Protein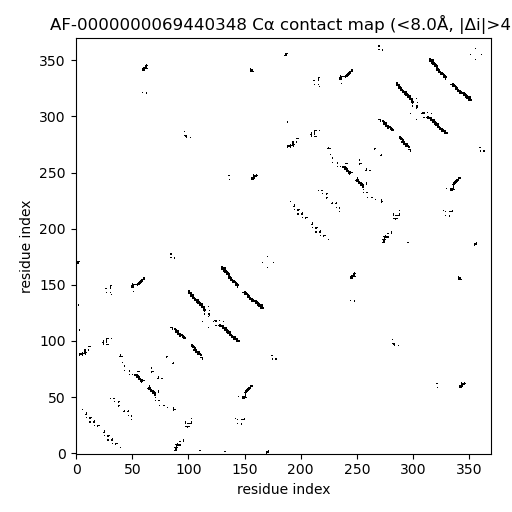 AF-0000000069440348 (afdb_homodimer)

Secondary structure (DSSP, 8-state):
--S--TTHHHHHHHHHHHH---HHHHHHHHHHHHHHHHHHTT-HHHHHHTB-SS-B-EEEETTEE---BHHHHHHHHHHHHHHTTTT-EEEEEEEEEEETTEEEEEEEEEEEEEHHHHHHTT---S-TTSEEEEEEEEEEEEEB-TTS-B---EEEEEEEEEEEEEPGGGS-HHHHHHHHHHHT-/--S--TTHHHHHHHHHHHH---HHHHHHHHHHHHHHHHHHTT-HHHHHHTB-SS-B-EEEETTEE---BHHHHHHHHHHHHHHTTTT-EEEEEEEEEEETTEEEEEEEEEEEEEHHHHHHTT---S-TTSEEEEEEEEEEEEEB-TTS-B---EEEEEEEEEEEEEPGGGS-HHHHHHHHHHHT-

Sequence (370 aa):
MAVIDTERTWEMVEKRLAATINERHRVVLGAVLRHMKLERDADLDGLIDTLSANPNYHFWMDGQDFGPKGRDGVRTYYAGLVRERMSVMEFAMDRLLVDDDCVVTEGFLKQIYPGAVAKSMGFAIEDLSADYLLVFRQLVLWPVDADGFIEGEDSYHSGPVSITKLVPEELPQEYRDLKGASSALMAVIDTERTWEMVEKRLAATINERHRVVLGAVLRHMKLERDADLDGLIDTLSANPNYHFWMDGQDFGPKGRDGVRTYYAGLVRERMSVMEFAMDRLLVDDDCVVTEGFLKQIYPGAVAKSMGFAIEDLSADYLLVFRQLVLWPVDADGFIEGEDSYHSGPVSITKLVPEELPQEYRDLKGASSAL

Foldseek 3Di:
DQPADLVLACVVLVVCLVVDDDPLQVLQSVLVSQLSVCLLVLVLVSNLVLADQWAWAFEDDPNGGPTFTGSVRVSVVSVVCLLQVFSGKHFNWPDWDTDSFKIKTWGKMKTKGQLLVCVVVPDDGDDNRFIKIWIWTKMWMFGADPVSGTRYIYMDIDPTPDIGTDDPVNHDPSSVVSVVVSVVD/DAPADLVLACVVLVVCLVVDDPPLQVLQSVLVSQLSVCLLVLVLVSNLVLADQWAWAFEDDPNGGPTFTGSVRNSVVSVVCLLQVFSGKHFNWPDWDTDSFKIKTWGKMKTKGQLLVCVVVPDDGDDNRFIKIWIWTKMWMFGADPVSGTRYIYMDIDPTPDIGTDDPVNHDPSSVVSVVVSVVD

Radius of gyration: 22.12 Å; Cα contacts (8 Å, |Δi|>4): 752; chains: 2; bounding box: 50×70×54 Å

InterPro domains:
  IPR032710 NTF2-like domain superfamily [SSF54427] (32-111)

Structure (mmCIF, N/CA/C/O backbone):
data_AF-0000000069440348-model_v1
#
loop_
_entity.id
_entity.type
_entity.pdbx_description
1 polymer 'Nuclear transport factor 2 family protein'
#
loop_
_atom_site.group_PDB
_atom_site.id
_atom_site.type_symbol
_atom_site.label_atom_id
_atom_site.label_alt_id
_atom_site.label_comp_id
_atom_site.label_asym_id
_atom_site.label_entity_id
_atom_site.label_seq_id
_atom_site.pdbx_PDB_ins_code
_atom_site.Cartn_x
_atom_site.Cartn_y
_atom_site.Cartn_z
_atom_site.occupancy
_atom_site.B_iso_or_equiv
_atom_site.auth_seq_id
_atom_site.auth_comp_id
_atom_site.auth_asym_id
_atom_site.auth_atom_id
_atom_site.pdbx_PDB_model_num
ATOM 1 N N . MET A 1 1 ? -9.602 -12.539 -26.562 1 46.75 1 MET A N 1
ATOM 2 C CA . MET A 1 1 ? -8.219 -12.43 -26.094 1 46.75 1 MET A CA 1
ATOM 3 C C . MET A 1 1 ? -8.078 -12.953 -24.672 1 46.75 1 MET A C 1
ATOM 5 O O . MET A 1 1 ? -9.031 -12.898 -23.891 1 46.75 1 MET A O 1
ATOM 9 N N . ALA A 1 2 ? -6.988 -13.734 -24.422 1 60 2 ALA A N 1
ATOM 10 C CA . ALA A 1 2 ? -6.863 -14.375 -23.109 1 60 2 ALA A CA 1
ATOM 11 C C . ALA A 1 2 ? -6.879 -13.336 -21.984 1 60 2 ALA A C 1
ATOM 13 O O . ALA A 1 2 ? -6.348 -12.234 -22.141 1 60 2 ALA A O 1
ATOM 14 N N . VAL A 1 3 ? -7.867 -13.43 -21.047 1 78.38 3 VAL A N 1
ATOM 15 C CA . VAL A 1 3 ? -8.195 -12.516 -19.953 1 78.38 3 VAL A CA 1
ATOM 16 C C . VAL A 1 3 ? -7.008 -12.398 -19 1 78.38 3 VAL A C 1
ATOM 18 O O . VAL A 1 3 ? -6.746 -11.328 -18.453 1 78.38 3 VAL A O 1
ATOM 21 N N . ILE A 1 4 ? -5.938 -13.391 -19.078 1 88.5 4 ILE A N 1
ATOM 22 C CA . ILE A 1 4 ? -4.816 -13.422 -18.141 1 88.5 4 ILE A CA 1
ATOM 23 C C . ILE A 1 4 ? -3.541 -13.82 -18.875 1 88.5 4 ILE A C 1
ATOM 25 O O . ILE A 1 4 ? -3.527 -14.812 -19.609 1 88.5 4 ILE A O 1
ATOM 29 N N . ASP A 1 5 ? -2.504 -13.07 -18.891 1 87.44 5 ASP A N 1
ATOM 30 C CA . ASP A 1 5 ? -1.143 -13.367 -19.328 1 87.44 5 ASP A CA 1
ATOM 31 C C . ASP A 1 5 ? -0.199 -13.508 -18.125 1 87.44 5 ASP A C 1
ATOM 33 O O . ASP A 1 5 ? 0.322 -12.508 -17.625 1 87.44 5 ASP A O 1
ATOM 37 N N . THR A 1 6 ? 0.101 -14.734 -17.766 1 83.38 6 THR A N 1
ATOM 38 C CA . THR A 1 6 ? 0.85 -15.008 -16.547 1 83.38 6 THR A CA 1
ATOM 39 C C . THR A 1 6 ? 2.295 -14.539 -16.672 1 83.38 6 THR A C 1
ATOM 41 O O . THR A 1 6 ? 2.947 -14.234 -15.672 1 83.38 6 THR A O 1
ATOM 44 N N . GLU A 1 7 ? 2.869 -14.414 -17.859 1 83.19 7 GLU A N 1
ATOM 45 C CA . GLU A 1 7 ? 4.258 -14.008 -18.062 1 83.19 7 GLU A CA 1
ATOM 46 C C . GLU A 1 7 ? 4.449 -12.523 -17.75 1 83.19 7 GLU A C 1
ATOM 48 O O . GLU A 1 7 ? 5.574 -12.078 -17.5 1 83.19 7 GLU A O 1
ATOM 53 N N . ARG A 1 8 ? 3.424 -11.828 -17.75 1 89.88 8 ARG A N 1
ATOM 54 C CA . ARG A 1 8 ? 3.494 -10.406 -17.438 1 89.88 8 ARG A CA 1
ATOM 55 C C . ARG A 1 8 ? 3.807 -10.18 -15.953 1 89.88 8 ARG A C 1
ATOM 57 O O . ARG A 1 8 ? 4.273 -9.109 -15.57 1 89.88 8 ARG A O 1
ATOM 64 N N . THR A 1 9 ? 3.578 -11.195 -15.188 1 91.81 9 THR A N 1
ATOM 65 C CA . THR A 1 9 ? 3.682 -11.094 -13.734 1 91.81 9 THR A CA 1
ATOM 66 C C . THR A 1 9 ? 5.125 -10.82 -13.312 1 91.81 9 THR A C 1
ATOM 68 O O . THR A 1 9 ? 5.367 -10.109 -12.336 1 91.81 9 THR A O 1
ATOM 71 N N . TRP A 1 10 ? 6.105 -11.281 -14.031 1 94.19 10 TRP A N 1
ATOM 72 C CA . TRP A 1 10 ? 7.469 -11.109 -13.547 1 94.19 10 TRP A CA 1
ATOM 73 C C . TRP A 1 10 ? 8.32 -10.352 -14.562 1 94.19 10 TRP A C 1
ATOM 75 O O . TRP A 1 10 ? 9.516 -10.156 -14.352 1 94.19 10 TRP A O 1
ATOM 85 N N . GLU A 1 11 ? 7.723 -9.969 -15.656 1 95.31 11 GLU A N 1
ATOM 86 C CA . GLU A 1 11 ? 8.469 -9.328 -16.734 1 95.31 11 GLU A CA 1
ATOM 87 C C . GLU A 1 11 ? 9.258 -8.125 -16.219 1 95.31 11 GLU A C 1
ATOM 89 O O . GLU A 1 11 ? 10.445 -7.988 -16.5 1 95.31 11 GLU A O 1
ATOM 94 N N . MET A 1 12 ? 8.617 -7.309 -15.477 1 97.06 12 MET A N 1
ATOM 95 C CA . MET A 1 12 ? 9.273 -6.102 -14.984 1 97.06 12 MET A CA 1
ATOM 96 C C . MET A 1 12 ? 10.406 -6.449 -14.023 1 97.06 12 MET A C 1
ATOM 98 O O . MET A 1 12 ? 11.438 -5.773 -14 1 97.06 12 MET A O 1
ATOM 102 N N . VAL A 1 13 ? 10.203 -7.469 -13.18 1 98.12 13 VAL A N 1
ATOM 103 C CA . VAL A 1 13 ? 11.242 -7.895 -12.242 1 98.12 13 VAL A CA 1
ATOM 104 C C . VAL A 1 13 ? 12.445 -8.438 -13.016 1 98.12 13 VAL A C 1
ATOM 106 O O . VAL A 1 13 ? 13.594 -8.109 -12.703 1 98.12 13 VAL A O 1
ATOM 109 N N . GLU A 1 14 ? 12.172 -9.219 -14 1 97.75 14 GLU A N 1
ATOM 110 C CA . GLU A 1 14 ? 13.234 -9.773 -14.836 1 97.75 14 GLU A CA 1
ATOM 111 C C . GLU A 1 14 ? 14.023 -8.664 -15.539 1 97.75 14 GLU A C 1
ATOM 113 O O . GLU A 1 14 ? 15.258 -8.695 -15.57 1 97.75 14 GLU A O 1
ATOM 118 N N . LYS A 1 15 ? 13.32 -7.777 -16.156 1 97.88 15 LYS A N 1
ATOM 119 C CA . LYS A 1 15 ? 13.961 -6.656 -16.844 1 97.88 15 LYS A CA 1
ATOM 120 C C . LYS A 1 15 ? 14.812 -5.836 -15.875 1 97.88 15 LYS A C 1
ATOM 122 O O . LYS A 1 15 ? 15.953 -5.477 -16.203 1 97.88 15 LYS A O 1
ATOM 127 N N . ARG A 1 16 ? 14.266 -5.531 -14.68 1 97.88 16 ARG A N 1
ATOM 128 C CA . ARG A 1 16 ? 15.016 -4.766 -13.68 1 97.88 16 ARG A CA 1
ATOM 129 C C . ARG A 1 16 ? 16.266 -5.52 -13.234 1 97.88 16 ARG A C 1
ATOM 131 O O . ARG A 1 16 ? 17.344 -4.926 -13.102 1 97.88 16 ARG A O 1
ATOM 138 N N . LEU A 1 17 ? 16.094 -6.781 -13.016 1 98.25 17 LEU A N 1
ATOM 139 C CA . LEU A 1 17 ? 17.234 -7.598 -12.609 1 98.25 17 LEU A CA 1
ATOM 140 C C . LEU A 1 17 ? 18.344 -7.555 -13.656 1 98.25 17 LEU A C 1
ATOM 142 O O . LEU A 1 17 ? 19.516 -7.375 -13.328 1 98.25 17 LEU A O 1
ATOM 146 N N . ALA A 1 18 ? 17.969 -7.656 -14.883 1 98.06 18 ALA A N 1
ATOM 147 C CA . ALA A 1 18 ? 18.938 -7.656 -15.977 1 98.06 18 ALA A CA 1
ATOM 148 C C . ALA A 1 18 ? 19.703 -6.336 -16.047 1 98.06 18 ALA A C 1
ATOM 150 O O . ALA A 1 18 ? 20.875 -6.305 -16.406 1 98.06 18 ALA A O 1
ATOM 151 N N . ALA A 1 19 ? 19.047 -5.25 -15.633 1 96.94 19 ALA A N 1
ATOM 152 C CA . ALA A 1 19 ? 19.625 -3.916 -15.742 1 96.94 19 ALA A CA 1
ATOM 153 C C . ALA A 1 19 ? 20.375 -3.543 -14.469 1 96.94 19 ALA A C 1
ATOM 155 O O . ALA A 1 19 ? 21.094 -2.533 -14.43 1 96.94 19 ALA A O 1
ATOM 156 N N . THR A 1 20 ? 20.219 -4.312 -13.422 1 96.5 20 THR A N 1
ATOM 157 C CA . THR A 1 20 ? 20.766 -3.967 -12.117 1 96.5 20 THR A CA 1
ATOM 158 C C . THR A 1 20 ? 22.203 -4.438 -11.984 1 96.5 20 THR A C 1
ATOM 160 O O . THR A 1 20 ? 22.516 -5.602 -12.258 1 96.5 20 THR A O 1
ATOM 163 N N . ILE A 1 21 ? 23.078 -3.5 -11.539 1 95.44 21 ILE A N 1
ATOM 164 C CA . ILE A 1 21 ? 24.5 -3.803 -11.359 1 95.44 21 ILE A CA 1
ATOM 165 C C . ILE A 1 21 ? 24.781 -4.035 -9.875 1 95.44 21 ILE A C 1
ATOM 167 O O . ILE A 1 21 ? 25.609 -4.883 -9.523 1 95.44 21 ILE A O 1
ATOM 171 N N . ASN A 1 22 ? 24.141 -3.312 -9.008 1 94.62 22 ASN A N 1
ATOM 172 C CA . ASN A 1 22 ? 24.328 -3.467 -7.566 1 94.62 22 ASN A CA 1
ATOM 173 C C . ASN A 1 22 ? 24.109 -4.91 -7.125 1 94.62 22 ASN A C 1
ATOM 175 O O . ASN A 1 22 ? 23.016 -5.449 -7.281 1 94.62 22 ASN A O 1
ATOM 179 N N . GLU A 1 23 ? 25.062 -5.508 -6.516 1 97.25 23 GLU A N 1
ATOM 180 C CA . GLU A 1 23 ? 25.031 -6.934 -6.215 1 97.25 23 GLU A CA 1
ATOM 181 C C . GLU A 1 23 ? 23.953 -7.266 -5.195 1 97.25 23 GLU A C 1
ATOM 183 O O . GLU A 1 23 ? 23.266 -8.289 -5.312 1 97.25 23 GLU A O 1
ATOM 188 N N . ARG A 1 24 ? 23.844 -6.422 -4.238 1 96.94 24 ARG A N 1
ATOM 189 C CA . ARG A 1 24 ? 22.828 -6.664 -3.223 1 96.94 24 ARG A CA 1
ATOM 190 C C . ARG A 1 24 ? 21.438 -6.57 -3.822 1 96.94 24 ARG A C 1
ATOM 192 O O . ARG A 1 24 ? 20.562 -7.402 -3.531 1 96.94 24 ARG A O 1
ATOM 199 N N . HIS A 1 25 ? 21.203 -5.617 -4.66 1 97 25 HIS A N 1
ATOM 200 C CA . HIS A 1 25 ? 19.922 -5.48 -5.336 1 97 25 HIS A CA 1
ATOM 201 C C . HIS A 1 25 ? 19.641 -6.68 -6.234 1 97 25 HIS A C 1
ATOM 203 O O . HIS A 1 25 ? 18.484 -7.113 -6.355 1 97 25 HIS A O 1
ATOM 209 N N . ARG A 1 26 ? 20.672 -7.219 -6.867 1 98.31 26 ARG A N 1
ATOM 210 C CA . ARG A 1 26 ? 20.484 -8.406 -7.699 1 98.31 26 ARG A CA 1
ATOM 211 C C . ARG A 1 26 ? 20.031 -9.594 -6.863 1 98.31 26 ARG A C 1
ATOM 213 O O . ARG A 1 26 ? 19.172 -10.367 -7.301 1 98.31 26 ARG A O 1
ATOM 220 N N . VAL A 1 27 ? 20.578 -9.719 -5.68 1 98.44 27 VAL A N 1
ATOM 221 C CA . VAL A 1 27 ? 20.172 -10.805 -4.785 1 98.44 27 VAL A CA 1
ATOM 222 C C . VAL A 1 27 ? 18.703 -10.664 -4.43 1 98.44 27 VAL A C 1
ATOM 224 O O . VAL A 1 27 ? 17.938 -11.633 -4.52 1 98.44 27 VAL A O 1
ATOM 227 N N . VAL A 1 28 ? 18.297 -9.508 -4.059 1 98.38 28 VAL A N 1
ATOM 228 C CA . VAL A 1 28 ? 16.938 -9.266 -3.607 1 98.38 28 VAL A CA 1
ATOM 229 C C . VAL A 1 28 ? 15.961 -9.461 -4.766 1 98.38 28 VAL A C 1
ATOM 231 O O . VAL A 1 28 ? 14.953 -10.156 -4.629 1 98.38 28 VAL A O 1
ATOM 234 N N . LEU A 1 29 ? 16.281 -8.906 -5.918 1 98.62 29 LEU A N 1
ATOM 235 C CA . LEU A 1 29 ? 15.445 -9.055 -7.105 1 98.62 29 LEU A CA 1
ATOM 236 C C . LEU A 1 29 ? 15.359 -10.516 -7.527 1 98.62 29 LEU A C 1
ATOM 238 O O . LEU A 1 29 ? 14.289 -11.008 -7.883 1 98.62 29 LEU A O 1
ATOM 242 N N . GLY A 1 30 ? 16.469 -11.195 -7.52 1 98.62 30 GLY A N 1
ATOM 243 C CA . GLY A 1 30 ? 16.5 -12.602 -7.883 1 98.62 30 GLY A CA 1
ATOM 244 C C . GLY A 1 30 ? 15.633 -13.469 -6.988 1 98.62 30 GLY A C 1
ATOM 245 O O . GLY A 1 30 ? 14.961 -14.383 -7.469 1 98.62 30 GLY A O 1
ATOM 246 N N . ALA A 1 31 ? 15.695 -13.227 -5.699 1 98.75 31 ALA A N 1
ATOM 247 C CA . ALA A 1 31 ? 14.875 -13.961 -4.75 1 98.75 31 ALA A CA 1
ATOM 248 C C . ALA A 1 31 ? 13.391 -13.82 -5.082 1 98.75 31 ALA A C 1
ATOM 250 O O . ALA A 1 31 ? 12.656 -14.812 -5.109 1 98.75 31 ALA A O 1
ATOM 251 N N . VAL A 1 32 ? 12.961 -12.625 -5.352 1 98.62 32 VAL A N 1
ATOM 252 C CA . VAL A 1 32 ? 11.555 -12.344 -5.637 1 98.62 32 VAL A CA 1
ATOM 253 C C . VAL A 1 32 ? 11.156 -12.984 -6.961 1 98.62 32 VAL A C 1
ATOM 255 O O . VAL A 1 32 ? 10.102 -13.625 -7.055 1 98.62 32 VAL A O 1
ATOM 258 N N . LEU A 1 33 ? 12.039 -12.836 -7.938 1 98.31 33 LEU A N 1
ATOM 259 C CA . LEU A 1 33 ? 11.773 -13.422 -9.25 1 98.31 33 LEU A CA 1
ATOM 260 C C . LEU A 1 33 ? 11.594 -14.93 -9.141 1 98.31 33 LEU A C 1
ATOM 262 O O . LEU A 1 33 ? 10.625 -15.484 -9.68 1 98.31 33 LEU A O 1
ATOM 266 N N . ARG A 1 34 ? 12.516 -15.586 -8.469 1 98.12 34 ARG A N 1
ATOM 267 C CA . ARG A 1 34 ? 12.438 -17.031 -8.273 1 98.12 34 ARG A CA 1
ATOM 268 C C . ARG A 1 34 ? 11.141 -17.422 -7.586 1 98.12 34 ARG A C 1
ATOM 270 O O . ARG A 1 34 ? 10.469 -18.375 -8 1 98.12 34 ARG A O 1
ATOM 277 N N . HIS A 1 35 ? 10.781 -16.734 -6.574 1 97.69 35 HIS A N 1
ATOM 278 C CA . HIS A 1 35 ? 9.555 -17.016 -5.836 1 97.69 35 HIS A CA 1
ATOM 279 C C . HIS A 1 35 ? 8.328 -16.906 -6.738 1 97.69 35 HIS A C 1
ATOM 281 O O . HIS A 1 35 ? 7.469 -17.797 -6.73 1 97.69 35 HIS A O 1
ATOM 287 N N . MET A 1 36 ? 8.234 -15.844 -7.516 1 96 36 MET A N 1
ATOM 288 C CA . MET A 1 36 ? 7.094 -15.609 -8.398 1 96 36 MET A CA 1
ATOM 289 C C . MET A 1 36 ? 6.941 -16.75 -9.398 1 96 36 MET A C 1
ATOM 291 O O . MET A 1 36 ? 5.832 -17.219 -9.656 1 96 36 MET A O 1
ATOM 295 N N . LYS A 1 37 ? 8.016 -17.188 -9.953 1 94.69 37 LYS A N 1
ATOM 296 C CA . LYS A 1 37 ? 7.973 -18.25 -10.953 1 94.69 37 LYS A CA 1
ATOM 297 C C . LYS A 1 37 ? 7.547 -19.562 -10.328 1 94.69 37 LYS A C 1
ATOM 299 O O . LYS A 1 37 ? 6.781 -20.328 -10.93 1 94.69 37 LYS A O 1
ATOM 304 N N . LEU A 1 38 ? 8.023 -19.828 -9.133 1 94.56 38 LEU A N 1
ATOM 305 C CA . LEU A 1 38 ? 7.641 -21.047 -8.438 1 94.56 38 LEU A CA 1
ATOM 306 C C . LEU A 1 38 ? 6.156 -21.031 -8.078 1 94.56 38 LEU A C 1
ATOM 308 O O . LEU A 1 38 ? 5.504 -22.078 -8.078 1 94.56 38 LEU A O 1
ATOM 312 N N . GLU A 1 39 ? 5.641 -19.844 -7.715 1 91.88 39 GLU A N 1
ATOM 313 C CA . GLU A 1 39 ? 4.215 -19.688 -7.445 1 91.88 39 GLU A CA 1
ATOM 314 C C . GLU A 1 39 ? 3.383 -20 -8.688 1 91.88 39 GLU A C 1
ATOM 316 O O . GLU A 1 39 ? 2.41 -20.75 -8.617 1 91.88 39 GLU A O 1
ATOM 321 N N . ARG A 1 40 ? 3.734 -19.406 -9.773 1 87.56 40 ARG A N 1
ATOM 322 C CA . ARG A 1 40 ? 3.061 -19.672 -11.039 1 87.56 40 ARG A CA 1
ATOM 323 C C . ARG A 1 40 ? 3.043 -21.156 -11.359 1 87.56 40 ARG A C 1
ATOM 325 O O . ARG A 1 40 ? 2.037 -21.688 -11.836 1 87.56 40 ARG A O 1
ATOM 332 N N . ASP A 1 41 ? 4.133 -21.844 -11.055 1 87.88 41 ASP A N 1
ATOM 333 C CA . ASP A 1 41 ? 4.285 -23.266 -11.367 1 87.88 41 ASP A CA 1
ATOM 334 C C . ASP A 1 41 ? 3.621 -24.141 -10.305 1 87.88 41 ASP A C 1
ATOM 336 O O . ASP A 1 41 ? 3.656 -25.359 -10.398 1 87.88 41 ASP A O 1
ATOM 340 N N . ALA A 1 42 ? 3.125 -23.547 -9.273 1 87.94 42 ALA A N 1
ATOM 341 C CA . ALA A 1 42 ? 2.488 -24.25 -8.164 1 87.94 42 ALA A CA 1
ATOM 342 C C . ALA A 1 42 ? 3.451 -25.25 -7.523 1 87.94 42 ALA A C 1
ATOM 344 O O . ALA A 1 42 ? 3.051 -26.344 -7.145 1 87.94 42 ALA A O 1
ATOM 345 N N . ASP A 1 43 ? 4.715 -24.906 -7.531 1 92.81 43 ASP A N 1
ATOM 346 C CA . ASP A 1 43 ? 5.738 -25.719 -6.867 1 92.81 43 ASP A CA 1
ATOM 347 C C . ASP A 1 43 ? 5.824 -25.375 -5.379 1 92.81 43 ASP A C 1
ATOM 349 O O . ASP A 1 43 ? 6.645 -24.547 -4.973 1 92.81 43 ASP A O 1
ATOM 353 N N . LEU A 1 44 ? 5.047 -26.078 -4.641 1 93.88 44 LEU A N 1
ATOM 354 C CA . LEU A 1 44 ? 4.895 -25.734 -3.229 1 93.88 44 LEU A CA 1
ATOM 355 C C . LEU A 1 44 ? 6.223 -25.875 -2.492 1 93.88 44 LEU A C 1
ATOM 357 O O . LEU A 1 44 ? 6.625 -24.969 -1.758 1 93.88 44 LEU A O 1
ATOM 361 N N . ASP A 1 45 ? 6.902 -26.953 -2.627 1 96.38 45 ASP A N 1
ATOM 362 C CA . ASP A 1 45 ? 8.172 -27.156 -1.933 1 96.38 45 ASP A CA 1
ATOM 363 C C . ASP A 1 45 ? 9.188 -26.078 -2.33 1 96.38 45 ASP A C 1
ATOM 365 O O . ASP A 1 45 ? 9.875 -25.531 -1.473 1 96.38 45 ASP A O 1
ATOM 369 N N . GLY A 1 46 ? 9.289 -25.859 -3.58 1 97.12 46 GLY A N 1
ATOM 370 C CA . GLY A 1 46 ? 10.18 -24.812 -4.051 1 97.12 46 GLY A CA 1
ATOM 371 C C . GLY A 1 46 ? 9.859 -23.453 -3.461 1 97.12 46 GLY A C 1
ATOM 372 O O . GLY A 1 46 ? 10.758 -22.688 -3.098 1 97.12 46 GLY A O 1
ATOM 373 N N . LEU A 1 47 ? 8.578 -23.094 -3.346 1 96.31 47 LEU A N 1
ATOM 374 C CA . LEU A 1 47 ? 8.125 -21.828 -2.764 1 96.31 47 LEU A CA 1
ATOM 375 C C . LEU A 1 47 ? 8.617 -21.703 -1.325 1 96.31 47 LEU A C 1
ATOM 377 O O . LEU A 1 47 ? 9.203 -20.672 -0.959 1 96.31 47 LEU A O 1
ATOM 381 N N . ILE A 1 48 ? 8.398 -22.75 -0.621 1 97.44 48 ILE A N 1
ATOM 382 C CA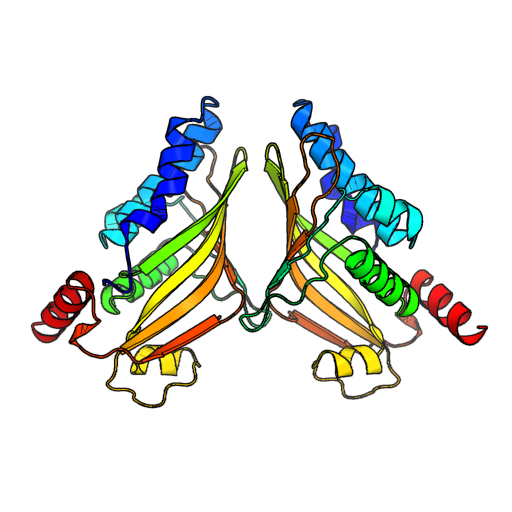 . ILE A 1 48 ? 8.742 -22.703 0.795 1 97.44 48 ILE A CA 1
ATOM 383 C C . ILE A 1 48 ? 10.258 -22.578 0.953 1 97.44 48 ILE A C 1
ATOM 385 O O . ILE A 1 48 ? 10.742 -21.906 1.864 1 97.44 48 ILE A O 1
ATOM 389 N N . ASP A 1 49 ? 10.984 -23.141 0.046 1 97.5 49 ASP A N 1
ATOM 390 C CA . ASP A 1 49 ? 12.438 -23.109 0.104 1 97.5 49 ASP A CA 1
ATOM 391 C C . ASP A 1 49 ? 12.977 -21.703 -0.152 1 97.5 49 ASP A C 1
ATOM 393 O O . ASP A 1 49 ? 14.133 -21.406 0.155 1 97.5 49 ASP A O 1
ATOM 397 N N . THR A 1 50 ? 12.227 -20.828 -0.779 1 98.56 50 THR A N 1
ATOM 398 C CA . THR A 1 50 ? 12.672 -19.453 -1.025 1 98.56 50 THR A CA 1
ATOM 399 C C . THR A 1 50 ? 12.523 -18.609 0.232 1 98.56 50 THR A C 1
ATOM 401 O O . THR A 1 50 ? 13.008 -17.469 0.285 1 98.56 50 THR A O 1
ATOM 404 N N . LEU A 1 51 ? 11.891 -19.141 1.273 1 98.69 51 LEU A N 1
ATOM 405 C CA . LEU A 1 51 ? 11.5 -18.328 2.426 1 98.69 51 LEU A CA 1
ATOM 406 C C . LEU A 1 51 ? 12.539 -18.438 3.537 1 98.69 51 LEU A C 1
ATOM 408 O O . LEU A 1 51 ? 13.25 -19.438 3.635 1 98.69 51 LEU A O 1
ATOM 412 N N . SER A 1 52 ? 12.656 -17.422 4.324 1 98.44 52 SER A N 1
ATOM 413 C CA . SER A 1 52 ? 13.484 -17.422 5.527 1 98.44 52 SER A CA 1
ATOM 414 C C . SER A 1 52 ? 12.938 -18.391 6.566 1 98.44 52 SER A C 1
ATOM 416 O O . SER A 1 52 ? 11.891 -19.016 6.359 1 98.44 52 SER A O 1
ATOM 418 N N . ALA A 1 53 ? 13.609 -18.516 7.676 1 97.19 53 ALA A N 1
ATOM 419 C CA . ALA A 1 53 ? 13.281 -19.5 8.695 1 97.19 53 ALA A CA 1
ATOM 420 C C . ALA A 1 53 ? 11.93 -19.203 9.344 1 97.19 53 ALA A C 1
ATOM 422 O O . ALA A 1 53 ? 11.188 -20.125 9.688 1 97.19 53 ALA A O 1
ATOM 423 N N . ASN A 1 54 ? 11.641 -17.938 9.539 1 97.56 54 ASN A N 1
ATOM 424 C CA . ASN A 1 54 ? 10.383 -17.547 10.164 1 97.56 54 ASN A CA 1
ATOM 425 C C . ASN A 1 54 ? 9.648 -16.5 9.344 1 97.56 54 ASN A C 1
ATOM 427 O O . ASN A 1 54 ? 9.516 -15.344 9.766 1 97.56 54 ASN A O 1
ATOM 431 N N . PRO A 1 55 ? 9.141 -16.906 8.18 1 98.56 55 PRO A N 1
ATOM 432 C CA . PRO A 1 55 ? 8.445 -15.945 7.312 1 98.56 55 PRO A CA 1
ATOM 433 C C . PRO A 1 55 ? 7.129 -15.461 7.906 1 98.56 55 PRO A C 1
ATOM 435 O O . PRO A 1 55 ? 6.395 -16.25 8.516 1 98.56 55 PRO A O 1
ATOM 438 N N . ASN A 1 56 ? 6.883 -14.219 7.82 1 97.88 56 ASN A N 1
ATOM 439 C CA . ASN A 1 56 ? 5.648 -13.594 8.266 1 97.88 56 ASN A CA 1
ATOM 440 C C . ASN A 1 56 ? 5.008 -12.758 7.16 1 97.88 56 ASN A C 1
ATOM 442 O O . ASN A 1 56 ? 5.613 -11.812 6.656 1 97.88 56 ASN A O 1
ATOM 446 N N . TYR A 1 57 ? 3.836 -13.125 6.82 1 98.56 57 TYR A N 1
ATOM 447 C CA . TYR A 1 57 ? 3.053 -12.406 5.82 1 98.56 57 TYR A CA 1
ATOM 448 C C . TYR A 1 57 ? 2.068 -11.445 6.488 1 98.56 57 TYR A C 1
ATOM 450 O O . TYR A 1 57 ? 1.505 -11.766 7.539 1 98.56 57 TYR A O 1
ATOM 458 N N . HIS A 1 58 ? 1.896 -10.273 5.895 1 98.62 58 HIS A N 1
ATOM 459 C CA . HIS A 1 58 ? 0.922 -9.289 6.352 1 98.62 58 HIS A CA 1
ATOM 460 C C . HIS A 1 58 ? 0.017 -8.836 5.207 1 98.62 58 HIS A C 1
ATOM 462 O O . HIS A 1 58 ? 0.469 -8.156 4.285 1 98.62 58 HIS A O 1
ATOM 468 N N . PHE A 1 59 ? -1.204 -9.234 5.301 1 97.62 59 PHE A N 1
ATOM 469 C CA . PHE A 1 59 ? -2.24 -8.789 4.375 1 97.62 59 PHE A CA 1
ATOM 470 C C . PHE A 1 59 ? -3.176 -7.789 5.047 1 97.62 59 PHE A C 1
ATOM 472 O O . PHE A 1 59 ? -4.09 -8.18 5.777 1 97.62 59 PHE A O 1
ATOM 479 N N . TRP A 1 60 ? -2.918 -6.562 4.758 1 97.44 60 TRP A N 1
ATOM 480 C CA . TRP A 1 60 ? -3.609 -5.496 5.477 1 97.44 60 TRP A CA 1
ATOM 481 C C . TRP A 1 60 ? -4.926 -5.141 4.789 1 97.44 60 TRP A C 1
ATOM 483 O O . TRP A 1 60 ? -4.93 -4.672 3.65 1 97.44 60 TRP A O 1
ATOM 493 N N . MET A 1 61 ? -5.977 -5.352 5.48 1 93.94 61 MET A N 1
ATOM 494 C CA . MET A 1 61 ? -7.324 -5.02 5.027 1 93.94 61 MET A CA 1
ATOM 495 C C . MET A 1 61 ? -8.297 -4.969 6.203 1 93.94 61 MET A C 1
ATOM 497 O O . MET A 1 61 ? -8.148 -5.723 7.168 1 93.94 61 MET A O 1
ATOM 501 N N . ASP A 1 62 ? -9.297 -4.105 6.125 1 91.81 62 ASP A N 1
ATOM 502 C CA . ASP A 1 62 ? -10.344 -3.955 7.129 1 91.81 62 ASP A CA 1
ATOM 503 C C . ASP A 1 62 ? -9.742 -3.723 8.516 1 91.81 62 ASP A C 1
ATOM 505 O O . ASP A 1 62 ? -10.211 -4.301 9.5 1 91.81 62 ASP A O 1
ATOM 509 N N . GLY A 1 63 ? -8.672 -3.008 8.531 1 94.75 63 GLY A N 1
ATOM 510 C CA . GLY A 1 63 ? -8.039 -2.625 9.789 1 94.75 63 GLY A CA 1
ATOM 511 C C . GLY A 1 63 ? -7.285 -3.764 10.445 1 94.75 63 GLY A C 1
ATOM 512 O O . GLY A 1 63 ? -6.891 -3.66 11.609 1 94.75 63 GLY A O 1
ATOM 513 N N . GLN A 1 64 ? -7.09 -4.859 9.734 1 96.19 64 GLN A N 1
ATOM 514 C CA . GLN A 1 64 ? -6.465 -6.039 10.32 1 96.19 64 GLN A CA 1
ATOM 515 C C . GLN A 1 64 ? -5.418 -6.633 9.383 1 96.19 64 GLN A C 1
ATOM 517 O O . GLN A 1 64 ? -5.371 -6.289 8.203 1 96.19 64 GLN A O 1
ATOM 522 N N . ASP A 1 65 ? -4.566 -7.402 9.969 1 97.5 65 ASP A N 1
ATOM 523 C CA . ASP A 1 65 ? -3.588 -8.211 9.25 1 97.5 65 ASP A CA 1
ATOM 524 C C . ASP A 1 65 ? -4.039 -9.672 9.172 1 97.5 65 ASP A C 1
ATOM 526 O O . ASP A 1 65 ? -4.035 -10.383 10.18 1 97.5 65 ASP A O 1
ATOM 530 N N . PHE A 1 66 ? -4.297 -10.18 7.992 1 95.75 66 PHE A N 1
ATOM 531 C CA . PHE A 1 66 ? -4.848 -11.516 7.82 1 95.75 66 PHE A CA 1
ATOM 532 C C . PHE A 1 66 ? -3.785 -12.477 7.297 1 95.75 66 PHE A C 1
ATOM 534 O O . PHE A 1 66 ? -4.094 -13.609 6.93 1 95.75 66 PHE A O 1
ATOM 541 N N . GLY A 1 67 ? -2.588 -12.055 7.164 1 97.38 67 GLY A N 1
ATOM 542 C CA . GLY A 1 67 ? -1.551 -12.867 6.547 1 97.38 67 GLY A CA 1
ATOM 543 C C . GLY A 1 67 ? -1.101 -14.023 7.418 1 97.38 67 GLY A C 1
ATOM 544 O O . GLY A 1 67 ? -1.11 -13.922 8.648 1 97.38 67 GLY A O 1
ATOM 545 N N . PRO A 1 68 ? -0.746 -15.141 6.762 1 97.94 68 PRO A N 1
ATOM 546 C CA . PRO A 1 68 ? -0.223 -16.281 7.508 1 97.94 68 PRO A CA 1
ATOM 547 C C . PRO A 1 68 ? 1.122 -15.992 8.172 1 97.94 68 PRO A C 1
ATOM 549 O O . PRO A 1 68 ? 1.86 -15.117 7.719 1 97.94 68 PRO A O 1
ATOM 552 N N . LYS A 1 69 ? 1.357 -16.766 9.305 1 98.31 69 LYS A N 1
ATOM 553 C CA . LYS A 1 69 ? 2.596 -16.594 10.062 1 98.31 69 LYS A CA 1
ATOM 554 C C . LYS A 1 69 ? 3.352 -17.922 10.18 1 98.31 69 LYS A C 1
ATOM 556 O O . LYS A 1 69 ? 2.74 -18.969 10.312 1 98.31 69 LYS A O 1
ATOM 561 N N . GLY A 1 70 ? 4.676 -17.797 10.156 1 97.62 70 GLY A N 1
ATOM 562 C CA . GLY A 1 70 ? 5.523 -18.969 10.312 1 97.62 70 GLY A CA 1
ATOM 563 C C . GLY A 1 70 ? 5.508 -19.875 9.102 1 97.62 70 GLY A C 1
ATOM 564 O O . GLY A 1 70 ? 4.613 -19.781 8.258 1 97.62 70 GLY A O 1
ATOM 565 N N . ARG A 1 71 ? 6.473 -20.75 9 1 96.56 71 ARG A N 1
ATOM 566 C CA . ARG A 1 71 ? 6.633 -21.609 7.84 1 96.56 71 ARG A CA 1
ATOM 567 C C . ARG A 1 71 ? 5.422 -22.516 7.664 1 96.56 71 ARG A C 1
ATOM 569 O O . ARG A 1 71 ? 4.941 -22.719 6.547 1 96.56 71 ARG A O 1
ATOM 576 N N . ASP A 1 72 ? 4.926 -23.078 8.758 1 96.94 72 ASP A N 1
ATOM 577 C CA . ASP A 1 72 ? 3.764 -23.953 8.664 1 96.94 72 ASP A CA 1
ATOM 578 C C . ASP A 1 72 ? 2.533 -23.188 8.18 1 96.94 72 ASP A C 1
ATOM 580 O O . ASP A 1 72 ? 1.795 -23.672 7.32 1 96.94 72 ASP A O 1
ATOM 584 N N . GLY A 1 73 ? 2.314 -22.062 8.773 1 97.88 73 GLY A N 1
ATOM 585 C CA . GLY A 1 73 ? 1.195 -21.234 8.336 1 97.88 73 GLY A CA 1
ATOM 586 C C . GLY A 1 73 ? 1.277 -20.844 6.879 1 97.88 73 GLY A C 1
ATOM 587 O O . GLY A 1 73 ? 0.281 -20.906 6.156 1 97.88 73 GLY A O 1
ATOM 588 N N . VAL A 1 74 ? 2.449 -20.484 6.461 1 97.81 74 VAL A N 1
ATOM 589 C CA . VAL A 1 74 ? 2.656 -20.047 5.086 1 97.81 74 VAL A CA 1
ATOM 590 C C . VAL A 1 74 ? 2.48 -21.219 4.133 1 97.81 74 VAL A C 1
ATOM 592 O O . VAL A 1 74 ? 1.858 -21.078 3.076 1 97.81 74 VAL A O 1
ATOM 595 N N . ARG A 1 75 ? 2.982 -22.375 4.484 1 97.19 75 ARG A N 1
ATOM 596 C CA . ARG A 1 75 ? 2.799 -23.562 3.646 1 97.19 75 ARG A CA 1
ATOM 597 C C . ARG A 1 75 ? 1.318 -23.891 3.49 1 97.19 75 ARG A C 1
ATOM 599 O O . ARG A 1 75 ? 0.862 -24.203 2.389 1 97.19 75 ARG A O 1
ATOM 606 N N . THR A 1 76 ? 0.595 -23.844 4.578 1 97.19 76 THR A N 1
ATOM 607 C CA . THR A 1 76 ? -0.839 -24.109 4.535 1 97.19 76 THR A CA 1
ATOM 608 C C . THR A 1 76 ? -1.543 -23.125 3.607 1 97.19 76 THR A C 1
ATOM 610 O O . THR A 1 76 ? -2.416 -23.516 2.828 1 97.19 76 THR A O 1
ATOM 613 N N . TYR A 1 77 ? -1.183 -21.953 3.719 1 96 77 TYR A N 1
ATOM 614 C CA . TYR A 1 77 ? -1.754 -20.906 2.875 1 96 77 TYR A CA 1
ATOM 615 C C . TYR A 1 77 ? -1.511 -21.203 1.4 1 96 77 TYR A C 1
ATOM 617 O O . TYR A 1 77 ? -2.453 -21.234 0.605 1 96 77 TYR A O 1
ATOM 625 N N . TYR A 1 78 ? -0.266 -21.422 1 1 94.88 78 TYR A N 1
ATOM 626 C CA . TYR A 1 78 ? 0.068 -21.656 -0.399 1 94.88 78 TYR A CA 1
ATOM 627 C C . TYR A 1 78 ? -0.548 -22.969 -0.885 1 94.88 78 TYR A C 1
ATOM 629 O O . TYR A 1 78 ? -0.93 -23.078 -2.051 1 94.88 78 TYR A O 1
ATOM 637 N N . ALA A 1 79 ? -0.609 -23.969 -0.04 1 94.31 79 ALA A N 1
ATOM 638 C CA . ALA A 1 79 ? -1.293 -25.219 -0.4 1 94.31 79 ALA A CA 1
ATOM 639 C C . ALA A 1 79 ? -2.754 -24.953 -0.753 1 94.31 79 ALA A C 1
ATOM 641 O O . ALA A 1 79 ? -3.287 -25.547 -1.698 1 94.31 79 ALA A O 1
ATOM 642 N N . GLY A 1 80 ? -3.395 -24.125 0.033 1 90.44 80 GLY A N 1
ATOM 643 C CA . GLY A 1 80 ? -4.762 -23.719 -0.26 1 90.44 80 GLY A CA 1
ATOM 644 C C . GLY A 1 80 ? -4.91 -23.031 -1.601 1 90.44 80 GLY A C 1
ATOM 645 O O . GLY A 1 80 ? -5.863 -23.281 -2.338 1 90.44 80 GLY A O 1
ATOM 646 N N . LEU A 1 81 ? -4 -22.125 -1.908 1 87.56 81 LEU A N 1
ATOM 647 C CA . LEU A 1 81 ? -4.023 -21.422 -3.184 1 87.56 81 LEU A CA 1
ATOM 648 C C . LEU A 1 81 ? -3.924 -22.406 -4.352 1 87.56 81 LEU A C 1
ATOM 650 O O . LEU A 1 81 ? -4.648 -22.266 -5.34 1 87.56 81 LEU A O 1
ATOM 654 N N . VAL A 1 82 ? -3.014 -23.328 -4.195 1 83.56 82 VAL A N 1
ATOM 655 C CA . VAL A 1 82 ? -2.822 -24.328 -5.238 1 83.56 82 VAL A CA 1
ATOM 656 C C . VAL A 1 82 ? -4.082 -25.172 -5.375 1 83.56 82 VAL A C 1
ATOM 658 O O . VAL A 1 82 ? -4.574 -25.406 -6.484 1 83.56 82 VAL A O 1
ATOM 661 N N . ARG A 1 83 ? -4.613 -25.594 -4.258 1 83.75 83 ARG A N 1
ATOM 662 C CA . ARG A 1 83 ? -5.801 -26.453 -4.254 1 83.75 83 ARG A CA 1
ATOM 663 C C . ARG A 1 83 ? -6.984 -25.734 -4.895 1 83.75 83 ARG A C 1
ATOM 665 O O . ARG A 1 83 ? -7.762 -26.344 -5.629 1 83.75 83 ARG A O 1
ATOM 672 N N . GLU A 1 84 ? -7.031 -24.469 -4.664 1 82.19 84 GLU A N 1
ATOM 673 C CA . GLU A 1 84 ? -8.18 -23.688 -5.137 1 82.19 84 GLU A CA 1
ATOM 674 C C . GLU A 1 84 ? -7.91 -23.094 -6.516 1 82.19 84 GLU A C 1
ATOM 676 O O . GLU A 1 84 ? -8.695 -22.297 -7.016 1 82.19 84 GLU A O 1
ATOM 681 N N . ARG A 1 85 ? -6.77 -23.375 -7.039 1 79.62 85 ARG A N 1
ATOM 682 C CA . ARG A 1 85 ? -6.406 -23.016 -8.406 1 79.62 85 ARG A CA 1
ATOM 683 C C . ARG A 1 85 ? -6.25 -21.516 -8.562 1 79.62 85 ARG A C 1
ATOM 685 O O . ARG A 1 85 ? -6.52 -20.953 -9.633 1 79.62 85 ARG A O 1
ATOM 692 N N . MET A 1 86 ? -5.914 -20.891 -7.52 1 80.38 86 MET A N 1
ATOM 693 C CA . MET A 1 86 ? -5.789 -19.438 -7.516 1 80.38 86 MET A CA 1
ATOM 694 C C . MET A 1 86 ? -4.402 -19 -7.984 1 80.38 86 MET A C 1
ATOM 696 O O . MET A 1 86 ? -4.02 -17.844 -7.82 1 80.38 86 MET A O 1
ATOM 700 N N . SER A 1 87 ? -3.748 -19.953 -8.648 1 80.69 87 SER A N 1
AT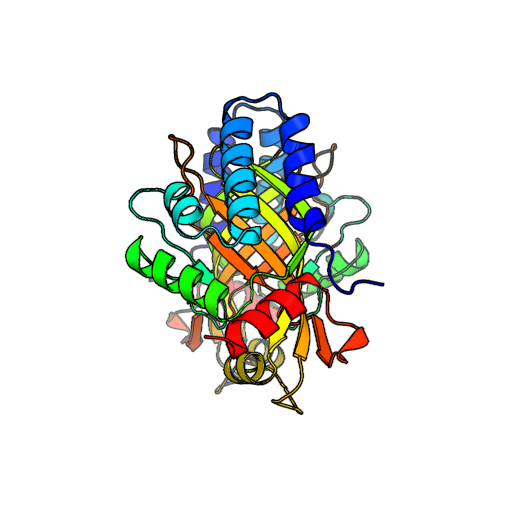OM 701 C CA . SER A 1 87 ? -2.408 -19.641 -9.133 1 80.69 87 SER A CA 1
ATOM 702 C C . SER A 1 87 ? -2.453 -18.984 -10.516 1 80.69 87 SER A C 1
ATOM 704 O O . SER A 1 87 ? -1.442 -18.469 -11 1 80.69 87 SER A O 1
ATOM 706 N N . VAL A 1 88 ? -3.643 -19.031 -11.148 1 86.31 88 VAL A N 1
ATOM 707 C CA . VAL A 1 88 ? -3.76 -18.422 -12.461 1 86.31 88 VAL A CA 1
ATOM 708 C C . VAL A 1 88 ? -4.059 -16.922 -12.305 1 86.31 88 VAL A C 1
ATOM 710 O O . VAL A 1 88 ? -5.207 -16.531 -12.07 1 86.31 88 VAL A O 1
ATOM 713 N N . MET A 1 89 ? -3.014 -16.172 -12.414 1 91.62 89 MET A N 1
ATOM 714 C CA . MET A 1 89 ? -3.109 -14.734 -12.18 1 91.62 89 MET A CA 1
ATOM 715 C C . MET A 1 89 ? -2.131 -13.969 -13.062 1 91.62 89 MET A C 1
ATOM 717 O O . MET A 1 89 ? -1.206 -14.562 -13.625 1 91.62 89 MET A O 1
ATOM 721 N N . GLU A 1 90 ? -2.43 -12.789 -13.25 1 93.88 90 GLU A N 1
ATOM 722 C CA . GLU A 1 90 ? -1.558 -11.812 -13.898 1 93.88 90 GLU A CA 1
ATOM 723 C C . GLU A 1 90 ? -1.39 -10.562 -13.039 1 93.88 90 GLU A C 1
ATOM 725 O O . GLU A 1 90 ? -2.369 -9.891 -12.719 1 93.88 90 GLU A O 1
ATOM 730 N N . PHE A 1 91 ? -0.202 -10.359 -12.633 1 96.38 91 PHE A N 1
ATOM 731 C CA . PHE A 1 91 ? 0.137 -9.094 -11.984 1 96.38 91 PHE A CA 1
ATOM 732 C C . PHE A 1 91 ? 0.763 -8.125 -12.984 1 96.38 91 PHE A C 1
ATOM 734 O O . PHE A 1 91 ? 1.972 -8.172 -13.227 1 96.38 91 PHE A O 1
ATOM 741 N N . ALA A 1 92 ? -0.048 -7.262 -13.594 1 96 92 ALA A N 1
ATOM 742 C CA . ALA A 1 92 ? 0.423 -6.254 -14.539 1 96 92 ALA A CA 1
ATOM 743 C C . ALA A 1 92 ? 1.059 -5.074 -13.805 1 96 92 ALA A C 1
ATOM 745 O O . ALA A 1 92 ? 0.387 -4.082 -13.516 1 96 92 ALA A O 1
ATOM 746 N N . MET A 1 93 ? 2.361 -5.18 -13.594 1 97.5 93 MET A N 1
ATOM 747 C CA . MET A 1 93 ? 3.1 -4.211 -12.789 1 97.5 93 ME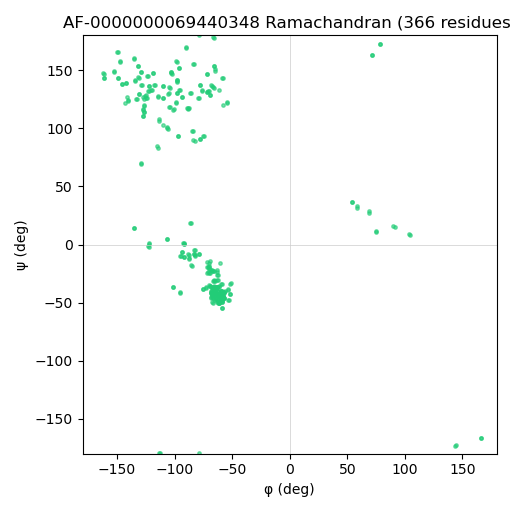T A CA 1
ATOM 748 C C . MET A 1 93 ? 3.367 -2.936 -13.578 1 97.5 93 MET A C 1
ATOM 750 O O . MET A 1 93 ? 3.701 -2.994 -14.766 1 97.5 93 MET A O 1
ATOM 754 N N . ASP A 1 94 ? 3.207 -1.826 -12.969 1 97.44 94 ASP A N 1
ATOM 755 C CA . ASP A 1 94 ? 3.596 -0.564 -13.594 1 97.44 94 ASP A CA 1
ATOM 756 C 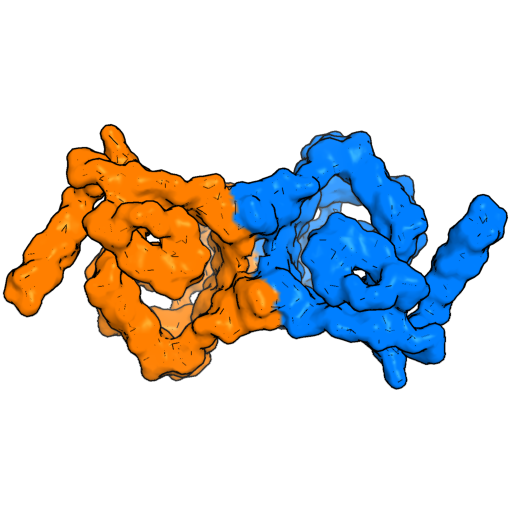C . ASP A 1 94 ? 4.598 0.193 -12.727 1 97.44 94 ASP A C 1
ATOM 758 O O . ASP A 1 94 ? 5.094 1.251 -13.117 1 97.44 94 ASP A O 1
ATOM 762 N N . ARG A 1 95 ? 4.945 -0.358 -11.57 1 97.88 95 ARG A N 1
ATOM 763 C CA . ARG A 1 95 ? 6.004 0.201 -10.734 1 97.88 95 ARG A CA 1
ATOM 764 C C . ARG A 1 95 ? 6.766 -0.901 -10.008 1 97.88 95 ARG A C 1
ATOM 766 O O . ARG A 1 95 ? 6.168 -1.864 -9.523 1 97.88 95 ARG A O 1
ATOM 773 N N . LEU A 1 96 ? 7.984 -0.8 -9.938 1 98.5 96 LEU A N 1
ATOM 774 C CA . LEU A 1 96 ? 8.898 -1.674 -9.211 1 98.5 96 LEU A CA 1
ATOM 775 C C . LEU A 1 96 ? 10.008 -0.865 -8.539 1 98.5 96 LEU A C 1
ATOM 777 O O . LEU A 1 96 ? 10.656 -0.038 -9.188 1 98.5 96 LEU A O 1
ATOM 781 N N . LEU A 1 97 ? 10.133 -1.026 -7.242 1 98.12 97 LEU A N 1
ATOM 782 C CA . LEU A 1 97 ? 11.211 -0.394 -6.488 1 98.12 97 LEU A CA 1
ATOM 783 C C . LEU A 1 97 ? 12.102 -1.441 -5.824 1 98.12 97 LEU A C 1
ATOM 785 O O . LEU A 1 97 ? 11.617 -2.506 -5.426 1 98.12 97 LEU A O 1
ATOM 789 N N . VAL A 1 98 ? 13.336 -1.092 -5.727 1 97.5 98 VAL A N 1
ATOM 790 C CA . VAL A 1 98 ? 14.273 -2.01 -5.086 1 97.5 98 VAL A CA 1
ATOM 791 C C . VAL A 1 98 ? 15.133 -1.25 -4.082 1 97.5 98 VAL A C 1
ATOM 793 O O . VAL A 1 98 ? 15.664 -0.18 -4.391 1 97.5 98 VAL A O 1
ATOM 796 N N . ASP A 1 99 ? 15.133 -1.7 -2.9 1 96.31 99 ASP A N 1
ATOM 797 C CA . ASP A 1 99 ? 16.031 -1.312 -1.817 1 96.31 99 ASP A CA 1
ATOM 798 C C . ASP A 1 99 ? 16.953 -2.463 -1.436 1 96.31 99 ASP A C 1
ATOM 800 O O . ASP A 1 99 ? 16.891 -3.543 -2.029 1 96.31 99 ASP A O 1
ATOM 804 N N . ASP A 1 100 ? 17.812 -2.246 -0.457 1 95.06 100 ASP A N 1
ATOM 805 C CA . ASP A 1 100 ? 18.812 -3.24 -0.075 1 95.06 100 ASP A CA 1
ATOM 806 C C . ASP A 1 100 ? 18.156 -4.477 0.533 1 95.06 100 ASP A C 1
ATOM 808 O O . ASP A 1 100 ? 18.719 -5.57 0.501 1 95.06 100 ASP A O 1
ATOM 812 N N . ASP A 1 101 ? 16.922 -4.281 1.047 1 97.38 101 ASP A N 1
ATOM 813 C CA . ASP A 1 101 ? 16.375 -5.418 1.776 1 97.38 101 ASP A CA 1
ATOM 814 C C . ASP A 1 101 ? 14.914 -5.66 1.397 1 97.38 101 ASP A C 1
ATOM 816 O O . ASP A 1 101 ? 14.188 -6.332 2.123 1 97.38 101 ASP A O 1
ATOM 820 N N . CYS A 1 102 ? 14.578 -5.008 0.304 1 98.62 102 CYS A N 1
ATOM 821 C CA . CYS A 1 102 ? 13.164 -5.141 -0.02 1 98.62 102 CYS A CA 1
ATOM 822 C C . CYS A 1 102 ? 12.906 -4.785 -1.479 1 98.62 102 CYS A C 1
ATOM 824 O O . CYS A 1 102 ? 13.547 -3.887 -2.027 1 98.62 102 CYS A O 1
ATOM 826 N N . VAL A 1 103 ? 12.008 -5.473 -2.125 1 98.69 103 VAL A N 1
ATOM 827 C CA . VAL A 1 103 ? 11.438 -5.105 -3.414 1 98.69 103 VAL A CA 1
ATOM 828 C C . VAL A 1 103 ? 9.977 -4.684 -3.23 1 98.69 103 VAL A C 1
ATOM 830 O O . VAL A 1 103 ? 9.242 -5.293 -2.453 1 98.69 103 VAL A O 1
ATOM 833 N N . VAL A 1 104 ? 9.609 -3.658 -3.857 1 98.88 104 VAL A N 1
ATOM 834 C CA . VAL A 1 104 ? 8.211 -3.242 -3.908 1 98.88 104 VAL A CA 1
ATOM 835 C C . VAL A 1 104 ? 7.66 -3.453 -5.316 1 98.88 104 VAL A C 1
ATOM 837 O O . VAL A 1 104 ? 8.25 -2.988 -6.297 1 98.88 104 VAL A O 1
ATOM 840 N N . THR A 1 105 ? 6.566 -4.168 -5.406 1 98.69 105 THR A N 1
ATOM 841 C CA . THR A 1 105 ? 5.855 -4.336 -6.668 1 98.69 105 THR A CA 1
ATOM 842 C C . THR A 1 105 ? 4.449 -3.746 -6.578 1 98.69 105 THR A C 1
ATOM 844 O O . THR A 1 105 ? 3.783 -3.873 -5.551 1 98.69 105 THR A O 1
ATOM 847 N N . GLU A 1 106 ? 4.086 -3.055 -7.621 1 98.62 106 GLU A N 1
ATOM 848 C CA . GLU A 1 106 ? 2.783 -2.396 -7.668 1 98.62 106 GLU A CA 1
ATOM 849 C C . GLU A 1 106 ? 2.178 -2.471 -9.062 1 98.62 106 GLU A C 1
ATOM 851 O O . GLU A 1 106 ? 2.893 -2.348 -10.062 1 98.62 106 GLU A O 1
ATOM 856 N N . GLY A 1 107 ? 0.879 -2.713 -9.117 1 98.12 107 GLY A N 1
ATOM 857 C CA . GLY A 1 107 ? 0.152 -2.797 -10.367 1 98.12 107 GLY A CA 1
ATOM 858 C C . GLY A 1 107 ? -1.233 -3.396 -10.219 1 98.12 107 GLY A C 1
ATOM 859 O O . GLY A 1 107 ? -1.774 -3.451 -9.109 1 98.12 107 GLY A O 1
ATOM 860 N N . PHE A 1 108 ? -1.777 -3.732 -11.359 1 97.56 108 PHE A N 1
ATOM 861 C CA . PHE A 1 108 ? -3.094 -4.359 -11.344 1 97.56 108 PHE A CA 1
AT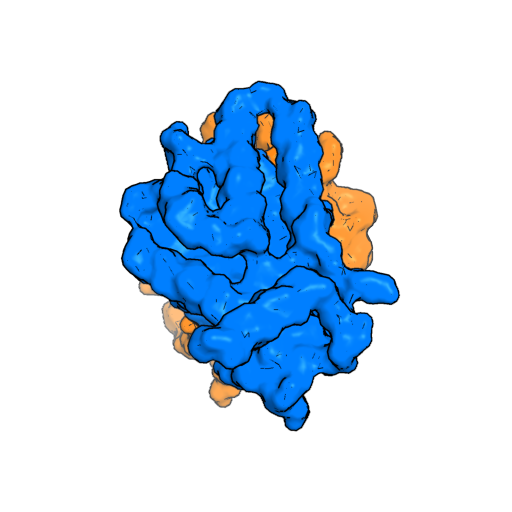OM 862 C C . PHE A 1 108 ? -2.969 -5.879 -11.344 1 97.56 108 PHE A C 1
ATOM 864 O O . PHE A 1 108 ? -2.246 -6.449 -12.164 1 97.56 108 PHE A O 1
ATOM 871 N N . LEU A 1 109 ? -3.6 -6.488 -10.43 1 96.75 109 LEU A N 1
ATOM 872 C CA . LEU A 1 109 ? -3.672 -7.941 -10.32 1 96.75 109 LEU A CA 1
ATOM 873 C C . LEU A 1 109 ? -4.98 -8.461 -10.906 1 96.75 109 LEU A C 1
ATOM 875 O O . LEU A 1 109 ? -6.062 -8.031 -10.492 1 96.75 109 LEU A O 1
ATOM 879 N N . LYS A 1 110 ? -4.883 -9.305 -11.844 1 95.56 110 LYS A N 1
ATOM 880 C CA . LYS A 1 110 ? -5.996 -10.062 -12.406 1 95.56 110 LYS A CA 1
ATOM 881 C C . LYS A 1 110 ? -5.961 -11.516 -11.945 1 95.56 110 LYS A C 1
ATOM 883 O O . LYS A 1 110 ? -4.949 -12.203 -12.109 1 95.56 110 LYS A O 1
ATOM 888 N N . GLN A 1 111 ? -7.055 -11.938 -11.477 1 93.88 111 GLN A N 1
ATOM 889 C CA . GLN A 1 111 ? -7.078 -13.312 -10.992 1 93.88 111 GLN A CA 1
ATOM 890 C C . GLN A 1 111 ? -8.461 -13.938 -11.172 1 93.88 111 GLN A C 1
ATOM 892 O O . GLN A 1 111 ? -9.477 -13.258 -11.016 1 93.88 111 GLN A O 1
ATOM 897 N N . ILE A 1 112 ? -8.508 -15.172 -11.492 1 92.62 112 ILE A N 1
ATOM 898 C CA . ILE A 1 112 ? -9.766 -15.891 -11.68 1 92.62 112 ILE A CA 1
ATOM 899 C C . ILE A 1 112 ? -10.102 -16.656 -10.406 1 92.62 112 ILE A C 1
ATOM 901 O O . ILE A 1 112 ? -9.25 -17.359 -9.852 1 92.62 112 ILE A O 1
ATOM 905 N N . TYR A 1 113 ? -11.297 -16.516 -9.945 1 92.44 113 TYR A N 1
ATOM 906 C CA . TYR A 1 113 ? -11.828 -17.219 -8.789 1 92.44 113 TYR A CA 1
ATOM 907 C C . TYR A 1 113 ? -13.078 -18.016 -9.156 1 92.44 113 TYR A C 1
ATOM 909 O O . TYR A 1 113 ? -13.945 -17.516 -9.883 1 92.44 113 TYR A O 1
ATOM 917 N N . PRO A 1 114 ? -13.102 -19.219 -8.633 1 93.19 114 PRO A N 1
ATOM 918 C CA . PRO A 1 114 ? -14.438 -19.812 -8.641 1 93.19 114 PRO A CA 1
ATOM 919 C C . PRO A 1 114 ? -15.469 -18.984 -7.887 1 93.19 114 PRO A C 1
ATOM 921 O O . PRO A 1 114 ? -15.148 -18.375 -6.859 1 93.19 114 PRO A O 1
ATOM 924 N N . GLY A 1 115 ? -16.703 -18.969 -8.445 1 94.62 115 GLY A N 1
ATOM 925 C CA . GLY A 1 115 ? -17.75 -18.156 -7.855 1 94.62 115 GLY A CA 1
ATOM 926 C C . GLY A 1 115 ? -17.938 -18.406 -6.371 1 94.62 115 GLY A C 1
ATOM 927 O O . GLY A 1 115 ? -18.031 -17.469 -5.586 1 94.62 115 GLY A O 1
ATOM 928 N N . ALA A 1 116 ? -17.906 -19.641 -5.977 1 94 116 ALA A N 1
ATOM 929 C CA . ALA A 1 116 ? -18.109 -20 -4.578 1 94 116 ALA A CA 1
ATOM 930 C C . ALA A 1 116 ? -16.984 -19.453 -3.697 1 94 116 ALA A C 1
ATOM 932 O O . ALA A 1 116 ? -17.234 -18.969 -2.588 1 94 116 ALA A O 1
ATOM 933 N N . VAL A 1 117 ? -15.836 -19.516 -4.195 1 92.75 117 VAL A N 1
ATOM 934 C CA . VAL A 1 117 ? -14.688 -19 -3.459 1 92.75 117 VAL A CA 1
ATOM 935 C C . VAL A 1 117 ? -14.773 -17.484 -3.359 1 92.75 117 VAL A C 1
ATOM 937 O O . VAL A 1 117 ? -14.625 -16.922 -2.273 1 92.75 117 VAL A O 1
ATOM 940 N N . ALA A 1 118 ? -15.078 -16.812 -4.438 1 93.94 118 ALA A N 1
ATOM 941 C CA . ALA A 1 118 ? -15.211 -15.367 -4.449 1 93.94 118 ALA A CA 1
ATOM 942 C C . ALA A 1 118 ? -16.297 -14.906 -3.475 1 93.94 118 ALA A C 1
ATOM 944 O O . ALA A 1 118 ? -16.109 -13.922 -2.754 1 93.94 118 ALA A O 1
ATOM 945 N N . LYS A 1 119 ? -17.375 -15.672 -3.445 1 95.25 119 LYS A N 1
ATOM 946 C CA . LYS A 1 119 ? -18.453 -15.344 -2.518 1 95.25 119 LYS A CA 1
ATOM 947 C C . LYS A 1 119 ? -17.984 -15.469 -1.068 1 95.25 119 LYS A C 1
ATOM 949 O O . LYS A 1 119 ? -18.297 -14.609 -0.24 1 95.25 119 LYS A O 1
ATOM 954 N N . SER A 1 120 ? -17.234 -16.5 -0.832 1 92.06 120 SER A N 1
ATOM 955 C CA . SER A 1 120 ? -16.766 -16.734 0.528 1 92.06 120 SER A CA 1
ATOM 956 C C . SER A 1 120 ? -15.797 -15.641 0.972 1 92.06 120 SER A C 1
ATOM 958 O O . SER A 1 120 ? -15.633 -15.398 2.17 1 92.06 120 SER A O 1
ATOM 960 N N . MET A 1 121 ? -15.188 -14.977 0.038 1 88.38 121 MET A N 1
ATOM 961 C CA . MET A 1 121 ? -14.273 -13.867 0.319 1 88.38 121 MET A CA 1
ATOM 962 C C . MET A 1 121 ? -15.039 -12.57 0.542 1 88.38 121 MET A C 1
ATOM 964 O O . MET A 1 121 ? -14.445 -11.547 0.888 1 88.38 121 MET A O 1
ATOM 968 N N . GLY A 1 122 ? -16.312 -12.617 0.262 1 89.69 122 GLY A N 1
ATOM 969 C CA . GLY A 1 122 ? -17.156 -11.469 0.565 1 89.69 122 GLY A CA 1
ATOM 970 C C . GLY A 1 122 ? -17.5 -10.648 -0.661 1 89.69 122 GLY A C 1
ATOM 971 O O . GLY A 1 122 ? -18.078 -9.562 -0.544 1 89.69 122 GLY A O 1
ATOM 972 N N . PHE A 1 123 ? -17.203 -11.094 -1.805 1 92.69 123 PHE A N 1
ATOM 973 C CA . PHE A 1 123 ? -17.484 -10.344 -3.02 1 92.69 123 PHE A CA 1
ATOM 974 C C . PHE A 1 123 ? -18.938 -10.57 -3.467 1 92.69 123 PHE A C 1
ATOM 976 O O . PHE A 1 123 ? -19.562 -11.555 -3.078 1 92.69 123 PHE A O 1
ATOM 983 N N . ALA A 1 124 ? -19.469 -9.594 -4.207 1 92 124 ALA A N 1
ATOM 984 C CA . ALA A 1 124 ? -20.828 -9.672 -4.734 1 92 124 ALA A CA 1
ATOM 985 C C . ALA A 1 124 ? -20.906 -10.641 -5.91 1 92 124 ALA A C 1
ATOM 987 O O . ALA A 1 124 ? -20.641 -10.258 -7.055 1 92 124 ALA A O 1
ATOM 988 N N . ILE A 1 125 ? -21.219 -11.82 -5.629 1 96.31 125 ILE A N 1
ATOM 989 C CA . ILE A 1 125 ? -21.25 -12.891 -6.625 1 96.31 125 ILE A CA 1
ATOM 990 C C . ILE A 1 125 ? -22.688 -13.375 -6.801 1 96.31 125 ILE A C 1
ATOM 992 O O . ILE A 1 125 ? -23.359 -13.727 -5.828 1 96.31 125 ILE A O 1
ATOM 996 N N . GLU A 1 126 ? -23.172 -13.422 -8.016 1 95 126 GLU A N 1
ATOM 997 C CA . GLU A 1 126 ? -24.562 -13.789 -8.305 1 95 126 GLU A CA 1
ATOM 998 C C . GLU A 1 126 ? -24.672 -15.273 -8.648 1 95 126 GLU A C 1
ATOM 1000 O O . GLU A 1 126 ? -25.641 -15.938 -8.258 1 95 126 GLU A O 1
ATOM 1005 N N . ASP A 1 127 ? -23.781 -15.789 -9.391 1 97 127 ASP A N 1
ATOM 1006 C CA . ASP A 1 127 ? -23.766 -17.172 -9.852 1 97 127 ASP A CA 1
ATOM 1007 C C . ASP A 1 127 ? -22.594 -17.938 -9.258 1 97 127 ASP A C 1
ATOM 1009 O O . ASP A 1 127 ? -21.469 -17.844 -9.742 1 97 127 ASP A O 1
ATOM 1013 N N . LEU A 1 128 ? -22.828 -18.828 -8.344 1 95.88 128 LEU A N 1
ATOM 1014 C CA . LEU A 1 128 ? -21.797 -19.547 -7.594 1 95.88 128 LEU A CA 1
ATOM 1015 C C . LEU A 1 128 ? -21.094 -20.562 -8.477 1 95.88 128 LEU A C 1
ATOM 1017 O O . LEU A 1 128 ? -19.984 -21.016 -8.156 1 95.88 128 LEU A O 1
ATOM 1021 N N . SER A 1 129 ? -21.781 -20.969 -9.492 1 94.62 129 SER A N 1
ATOM 1022 C CA . SER A 1 129 ? -21.25 -22.047 -10.32 1 94.62 129 SER A CA 1
ATOM 1023 C C . SER A 1 129 ? -20.344 -21.5 -11.422 1 94.62 129 SER A C 1
ATOM 1025 O O . SER A 1 129 ? -19.625 -22.266 -12.086 1 94.62 129 SER A O 1
ATOM 1027 N N . ALA A 1 130 ? -20.328 -20.203 -11.562 1 95.19 130 ALA A N 1
ATOM 1028 C CA . ALA A 1 130 ? -19.516 -19.578 -12.602 1 95.19 130 ALA A CA 1
ATOM 1029 C C . ALA A 1 130 ? -18.109 -19.25 -12.086 1 95.19 130 ALA A C 1
ATOM 1031 O O . ALA A 1 130 ? -17.844 -19.391 -10.891 1 95.19 130 ALA A O 1
ATOM 1032 N N . ASP A 1 131 ? -17.25 -18.891 -13 1 94.25 131 ASP A N 1
ATOM 1033 C CA . ASP A 1 131 ? -15.938 -18.328 -12.688 1 94.25 131 ASP A CA 1
ATOM 1034 C C . ASP A 1 131 ? -15.922 -16.812 -12.883 1 94.25 131 ASP A C 1
ATOM 1036 O O . ASP A 1 131 ? -16.625 -16.297 -13.75 1 94.25 131 ASP A O 1
ATOM 1040 N N . TYR A 1 132 ? -15.164 -16.188 -12.086 1 95.06 132 TYR A N 1
ATOM 1041 C CA . TYR A 1 132 ? -15.125 -14.719 -12.125 1 95.06 132 TYR A CA 1
ATOM 1042 C C . TYR A 1 132 ? -13.688 -14.219 -12.234 1 95.06 132 TYR A C 1
ATOM 1044 O O . TYR A 1 132 ? -12.789 -14.742 -11.578 1 95.06 132 TYR A O 1
ATOM 1052 N N . LEU A 1 133 ? -13.508 -13.211 -13.102 1 95.31 133 LEU A N 1
ATOM 1053 C CA . LEU A 1 133 ? -12.266 -12.445 -13.133 1 95.31 133 LEU A CA 1
ATOM 1054 C C . LEU A 1 133 ? -12.344 -11.258 -12.188 1 95.31 133 LEU A C 1
ATOM 1056 O O . LEU A 1 133 ? -13.188 -10.375 -12.352 1 95.31 133 LEU A O 1
ATOM 1060 N N . LEU A 1 134 ? -11.477 -11.297 -11.219 1 95.5 134 LEU A N 1
ATOM 1061 C CA . LEU A 1 134 ? -11.344 -10.148 -10.328 1 95.5 134 LEU A CA 1
ATOM 1062 C C . LEU A 1 134 ? -10.086 -9.344 -10.656 1 95.5 134 LEU A C 1
ATOM 1064 O O . LEU A 1 134 ? -9.023 -9.922 -10.906 1 95.5 134 LEU A O 1
ATOM 1068 N N . VAL A 1 135 ? -10.219 -8.031 -10.703 1 96.38 135 VAL A N 1
ATOM 1069 C CA . VAL A 1 135 ? -9.094 -7.133 -10.914 1 96.38 135 VAL A CA 1
ATOM 1070 C C . VAL A 1 135 ? -8.953 -6.188 -9.727 1 96.38 135 VAL A C 1
ATOM 1072 O O . VAL A 1 135 ? -9.938 -5.609 -9.266 1 96.38 135 VAL A O 1
ATOM 1075 N N . PHE A 1 136 ? -7.684 -6.055 -9.227 1 96.38 136 PHE A N 1
ATOM 1076 C CA . PHE A 1 136 ? -7.32 -5.199 -8.109 1 96.38 136 PHE A CA 1
ATOM 1077 C C . PHE A 1 136 ? -6.105 -4.348 -8.445 1 96.38 136 PHE A C 1
ATOM 1079 O O . PHE A 1 136 ? -5.219 -4.785 -9.18 1 96.38 136 PHE A O 1
ATOM 1086 N N . ARG A 1 137 ? -6.121 -3.113 -7.93 1 98 137 ARG A N 1
ATOM 1087 C CA . ARG A 1 137 ? -4.816 -2.479 -7.77 1 98 137 ARG A CA 1
ATOM 1088 C C . ARG A 1 137 ? -4.109 -2.986 -6.52 1 98 137 ARG A C 1
ATOM 1090 O O . ARG A 1 137 ? -4.691 -2.99 -5.43 1 98 137 ARG A O 1
ATOM 1097 N N . GLN A 1 138 ? -2.92 -3.463 -6.625 1 97.75 138 GLN A N 1
ATOM 1098 C CA . GLN A 1 138 ? -2.234 -4.121 -5.516 1 97.75 138 GLN A CA 1
ATOM 1099 C C . GLN A 1 138 ? -0.798 -3.621 -5.383 1 97.75 138 GLN A C 1
ATOM 1101 O O . GLN A 1 138 ? -0.15 -3.307 -6.383 1 97.75 138 GLN A O 1
ATOM 1106 N N . LEU A 1 139 ? -0.367 -3.459 -4.176 1 98.75 139 LEU A N 1
ATOM 1107 C CA . LEU A 1 139 ? 1.02 -3.184 -3.814 1 98.75 139 LEU A CA 1
ATOM 1108 C C . LEU A 1 139 ? 1.55 -4.242 -2.854 1 98.75 139 LEU A C 1
ATOM 1110 O O . LEU A 1 139 ? 0.881 -4.594 -1.879 1 98.75 139 LEU A O 1
ATOM 1114 N N . VAL A 1 140 ? 2.74 -4.781 -3.131 1 98.69 140 VAL A N 1
ATOM 1115 C CA . VAL A 1 140 ? 3.344 -5.809 -2.291 1 98.69 140 VAL A CA 1
ATOM 1116 C C . VAL A 1 140 ? 4.789 -5.434 -1.972 1 98.69 140 VAL A C 1
ATOM 1118 O O . VAL A 1 140 ? 5.551 -5.059 -2.865 1 98.69 140 VAL A O 1
ATOM 1121 N N . LEU A 1 141 ? 5.129 -5.477 -0.724 1 98.88 141 LEU A N 1
ATOM 1122 C CA . LEU A 1 141 ? 6.516 -5.414 -0.278 1 98.88 141 LEU A CA 1
ATOM 1123 C C . LEU A 1 141 ? 7.078 -6.812 -0.055 1 98.88 141 LEU A C 1
ATOM 1125 O O . LEU A 1 141 ? 6.422 -7.66 0.555 1 98.88 141 LEU A O 1
ATOM 1129 N N . TRP A 1 142 ? 8.242 -7.035 -0.578 1 98.81 142 TRP A N 1
ATOM 1130 C CA . TRP A 1 142 ? 8.961 -8.297 -0.457 1 98.81 142 TRP A CA 1
ATOM 1131 C C . TRP A 1 142 ? 10.242 -8.125 0.344 1 98.81 142 TRP A C 1
ATOM 1133 O O . TRP A 1 142 ? 11.32 -7.926 -0.231 1 98.81 142 TRP A O 1
ATOM 1143 N N . PRO A 1 143 ? 10.148 -8.164 1.679 1 98.81 143 PRO A N 1
ATOM 1144 C CA . PRO A 1 143 ? 11.406 -8.125 2.428 1 98.81 143 PRO A CA 1
ATOM 1145 C C . PRO A 1 143 ? 12.266 -9.367 2.207 1 98.81 143 PRO A C 1
ATOM 1147 O O . PRO A 1 143 ? 11.742 -10.484 2.189 1 98.81 143 PRO A O 1
ATOM 1150 N N . VAL A 1 144 ? 13.5 -9.156 1.999 1 98.75 144 VAL A N 1
ATOM 1151 C CA . VAL A 1 144 ? 14.477 -10.211 1.763 1 98.75 144 VAL A CA 1
ATOM 1152 C C . VAL A 1 144 ? 15.625 -10.086 2.762 1 98.75 144 VAL A C 1
ATOM 1154 O O . VAL A 1 144 ? 16.219 -9.008 2.908 1 98.75 144 VAL A O 1
ATOM 1157 N N . ASP A 1 145 ? 15.953 -11.141 3.441 1 98.38 145 ASP A N 1
ATOM 1158 C CA . ASP A 1 145 ? 16.969 -11.062 4.484 1 98.38 145 ASP A CA 1
ATOM 1159 C C . ASP A 1 145 ? 18.375 -11.07 3.883 1 98.38 145 ASP A C 1
ATOM 1161 O O . ASP A 1 145 ? 18.531 -11.078 2.66 1 98.38 145 ASP A O 1
ATOM 1165 N N . ALA A 1 146 ? 19.375 -11.016 4.699 1 97.19 146 ALA A N 1
ATOM 1166 C CA . ALA A 1 146 ? 20.766 -10.859 4.281 1 97.19 146 ALA A CA 1
ATOM 1167 C C . ALA A 1 146 ? 21.219 -12.047 3.439 1 97.19 146 ALA A C 1
ATOM 1169 O O . ALA A 1 146 ? 22.094 -11.914 2.586 1 97.19 146 ALA A O 1
ATOM 1170 N N . ASP A 1 147 ? 20.609 -13.25 3.613 1 97.38 147 ASP A N 1
ATOM 1171 C CA . ASP A 1 147 ? 21 -14.461 2.906 1 97.38 147 ASP A CA 1
ATOM 1172 C C . ASP A 1 147 ? 20.188 -14.633 1.619 1 97.38 147 ASP A C 1
ATOM 1174 O O . ASP A 1 147 ? 20.375 -15.617 0.897 1 97.38 147 ASP A O 1
ATOM 1178 N N . GLY A 1 148 ? 19.312 -13.695 1.354 1 98.19 148 GLY A N 1
ATOM 1179 C CA . GLY A 1 148 ? 18.562 -13.727 0.103 1 98.19 148 GLY A CA 1
ATOM 1180 C C . GLY A 1 148 ? 17.266 -14.5 0.198 1 98.19 148 GLY A C 1
ATOM 1181 O O . GLY A 1 148 ? 16.719 -14.938 -0.819 1 98.19 148 GLY A O 1
ATOM 1182 N N . PHE A 1 149 ? 16.812 -14.75 1.405 1 98.81 149 PHE A N 1
ATOM 1183 C CA . PHE A 1 149 ? 15.547 -15.43 1.595 1 98.81 149 PHE A CA 1
ATOM 1184 C C . PHE A 1 149 ? 14.43 -14.438 1.874 1 98.81 149 PHE A C 1
ATOM 1186 O O . PHE A 1 149 ? 14.633 -13.445 2.584 1 98.81 149 PHE A O 1
ATOM 1193 N N . ILE A 1 150 ? 13.297 -14.711 1.3 1 98.81 150 ILE A N 1
ATOM 1194 C CA . ILE A 1 150 ? 12.133 -13.852 1.468 1 98.81 150 ILE A CA 1
ATOM 1195 C C . ILE A 1 150 ? 11.57 -14.008 2.881 1 98.81 150 ILE A C 1
ATOM 1197 O O . ILE A 1 150 ? 11.359 -15.133 3.348 1 98.81 150 ILE A O 1
ATOM 1201 N N . GLU A 1 151 ? 11.32 -12.922 3.562 1 98.81 151 GLU A N 1
ATOM 1202 C CA . GLU A 1 151 ? 10.859 -12.938 4.949 1 98.81 151 GLU A CA 1
ATOM 1203 C C . GLU A 1 151 ? 9.336 -12.891 5.031 1 98.81 151 GLU A C 1
ATOM 1205 O O . GLU A 1 151 ? 8.766 -13.031 6.113 1 98.81 151 GLU A O 1
ATOM 1210 N N . GLY A 1 152 ? 8.703 -12.727 3.938 1 98.44 152 GLY A N 1
ATOM 1211 C CA . GLY A 1 152 ? 7.258 -12.609 3.82 1 98.44 152 GLY A CA 1
ATOM 1212 C C . GLY A 1 152 ? 6.824 -11.633 2.742 1 98.44 152 GLY A C 1
ATOM 1213 O O . GLY A 1 152 ? 7.645 -11.172 1.95 1 98.44 152 GLY A O 1
ATOM 1214 N N . GLU A 1 153 ? 5.574 -11.367 2.643 1 98.56 153 GLU A N 1
ATOM 1215 C CA . GLU A 1 153 ? 4.934 -10.352 1.809 1 98.56 153 GLU A CA 1
ATOM 1216 C C . GLU A 1 153 ? 4.02 -9.453 2.637 1 98.56 153 GLU A C 1
ATOM 1218 O O . GLU A 1 153 ? 3.199 -9.938 3.416 1 98.56 153 GLU A O 1
ATOM 1223 N N . ASP A 1 154 ? 4.242 -8.219 2.549 1 98.62 154 ASP A N 1
ATOM 1224 C CA . ASP A 1 154 ? 3.312 -7.234 3.102 1 98.62 154 ASP A CA 1
ATOM 1225 C C . ASP A 1 154 ? 2.492 -6.57 1.996 1 98.62 154 ASP A C 1
ATOM 1227 O O . ASP A 1 154 ? 3.049 -5.922 1.107 1 98.62 154 ASP A O 1
ATOM 1231 N N . SER A 1 155 ? 1.22 -6.738 2.043 1 98.25 155 SER A N 1
ATOM 1232 C CA . SER A 1 155 ? 0.446 -6.355 0.866 1 98.25 155 SER A CA 1
ATOM 1233 C C . SER A 1 155 ? -0.721 -5.449 1.242 1 98.25 155 SER A C 1
ATOM 1235 O O . SER A 1 155 ? -1.224 -5.508 2.365 1 98.25 155 SER A O 1
ATOM 1237 N N . TYR A 1 156 ? -1.065 -4.594 0.367 1 98.44 156 TYR A N 1
ATOM 1238 C CA . TYR A 1 156 ? -2.215 -3.695 0.348 1 98.44 156 TYR A CA 1
ATOM 1239 C C . TYR A 1 156 ? -2.934 -3.76 -0.993 1 98.44 156 TYR A C 1
ATOM 1241 O O . TYR A 1 156 ? -2.326 -4.082 -2.018 1 98.44 156 TYR A O 1
ATOM 1249 N N . HIS A 1 157 ? -4.191 -3.461 -1 1 97.25 157 HIS A N 1
ATOM 1250 C CA . HIS A 1 157 ? -4.898 -3.396 -2.273 1 97.25 157 HIS A CA 1
ATOM 1251 C C . HIS A 1 157 ? -6.039 -2.385 -2.221 1 97.25 157 HIS A C 1
ATOM 1253 O O . HIS A 1 157 ? -6.488 -2.008 -1.138 1 97.25 157 HIS A O 1
ATOM 1259 N N . SER A 1 158 ? -6.574 -2.006 -3.332 1 96.12 158 SER A N 1
ATOM 1260 C CA . SER A 1 158 ? -7.609 -0.987 -3.48 1 96.12 158 SER A CA 1
ATOM 1261 C C . SER A 1 158 ? -8.992 -1.566 -3.221 1 96.12 158 SER A C 1
ATOM 1263 O O . SER A 1 158 ? -9.969 -0.822 -3.062 1 96.12 158 SER A O 1
ATOM 1265 N N . GLY A 1 159 ? -9.164 -2.828 -3.07 1 94.19 159 GLY A N 1
ATOM 1266 C CA . GLY A 1 159 ? -10.43 -3.473 -3.391 1 94.19 159 GLY A CA 1
ATOM 1267 C C . GLY A 1 159 ? -10.617 -3.701 -4.879 1 94.19 159 GLY A C 1
ATOM 1268 O O . GLY A 1 159 ? -9.797 -3.271 -5.688 1 94.19 159 GLY A O 1
ATOM 1269 N N . PRO A 1 160 ? -11.68 -4.43 -5.172 1 95.56 160 PRO A N 1
ATOM 1270 C CA . PRO A 1 160 ? -11.836 -4.797 -6.582 1 95.56 160 PRO A CA 1
ATOM 1271 C C . PRO A 1 160 ? -12.172 -3.6 -7.469 1 95.56 160 PRO A C 1
ATOM 1273 O O . PRO A 1 160 ? -13.086 -2.836 -7.16 1 95.56 160 PRO A O 1
ATOM 1276 N N . VAL A 1 161 ? -11.422 -3.479 -8.469 1 97.19 161 VAL A N 1
ATOM 1277 C CA . VAL A 1 161 ? -11.711 -2.52 -9.523 1 97.19 161 VAL A CA 1
ATOM 1278 C C . VAL A 1 161 ? -12.859 -3.035 -10.391 1 97.19 161 VAL A C 1
ATOM 1280 O O . VAL A 1 161 ? -13.727 -2.264 -10.812 1 97.19 161 VAL A O 1
ATOM 1283 N N . SER A 1 162 ? -12.844 -4.348 -10.617 1 96.62 162 SER A N 1
ATOM 1284 C CA . SER A 1 162 ? -13.914 -4.977 -11.383 1 96.62 162 SER A CA 1
ATOM 1285 C C . SER A 1 162 ? -14.094 -6.438 -10.984 1 96.62 162 SER A C 1
ATOM 1287 O O . SER A 1 162 ? -13.141 -7.086 -10.547 1 96.62 162 SER A O 1
ATOM 1289 N N . ILE A 1 163 ? -15.266 -6.918 -11.078 1 96.44 163 ILE A N 1
ATOM 1290 C CA . ILE A 1 163 ? -15.672 -8.312 -10.953 1 96.44 163 ILE A CA 1
ATOM 1291 C C . ILE A 1 163 ? -16.484 -8.734 -12.18 1 96.44 163 ILE A C 1
ATOM 1293 O O . ILE A 1 163 ? -17.594 -8.234 -12.406 1 96.44 163 ILE A O 1
ATOM 1297 N N . THR A 1 164 ? -15.938 -9.617 -12.93 1 96.38 164 THR A N 1
ATOM 1298 C CA . THR A 1 164 ? -16.547 -9.969 -14.203 1 96.38 164 THR A CA 1
ATOM 1299 C C . THR A 1 164 ? -16.812 -11.469 -14.273 1 96.38 164 THR A C 1
ATOM 1301 O O . THR A 1 164 ? -15.906 -12.281 -14.086 1 96.38 164 THR A O 1
ATOM 1304 N N . LYS A 1 165 ? -18.062 -11.828 -14.562 1 96.12 165 LYS A N 1
ATOM 1305 C CA . LYS A 1 165 ? -18.391 -13.234 -14.789 1 96.12 165 LYS A CA 1
ATOM 1306 C C . LYS A 1 165 ? -17.812 -13.727 -16.109 1 96.12 165 LYS A C 1
ATOM 1308 O O . LYS A 1 165 ? -17.938 -13.062 -17.141 1 96.12 165 LYS A O 1
ATOM 1313 N N . LEU A 1 166 ? -17.172 -14.859 -16.047 1 94.81 166 LEU A N 1
ATOM 1314 C CA . LEU A 1 166 ? -16.562 -15.422 -17.25 1 94.81 166 LEU A CA 1
ATOM 1315 C C . LEU A 1 166 ? -17.406 -16.562 -17.797 1 94.81 166 LEU A C 1
ATOM 1317 O O . LEU A 1 166 ? -18.078 -17.266 -17.047 1 94.81 166 LEU A O 1
ATOM 1321 N N . VAL A 1 167 ? -17.375 -16.719 -19.109 1 92.81 167 VAL A N 1
ATOM 1322 C CA . VAL A 1 167 ? -17.922 -17.906 -19.766 1 92.81 167 VAL A CA 1
ATOM 1323 C C . VAL A 1 167 ? -16.797 -18.891 -20.078 1 92.81 167 VAL A C 1
ATOM 1325 O O . VAL A 1 167 ? -15.625 -18.5 -20.156 1 92.81 167 VAL A O 1
ATOM 1328 N N . PRO A 1 168 ? -17.109 -20.156 -20.234 1 89 168 PRO A N 1
ATOM 1329 C CA . PRO A 1 168 ? -16.078 -21.188 -20.406 1 89 168 PRO A CA 1
ATOM 1330 C C . PRO A 1 168 ? -15.086 -20.859 -21.516 1 89 168 PRO A C 1
ATOM 1332 O O . PRO A 1 168 ? -13.898 -21.156 -21.406 1 89 168 PRO A O 1
ATOM 1335 N N . GLU A 1 169 ? -15.508 -20.219 -22.547 1 89.56 169 GLU A N 1
ATOM 1336 C CA . GLU A 1 169 ? -14.656 -19.906 -23.688 1 89.56 169 GLU A CA 1
ATOM 1337 C C . GLU A 1 169 ? -13.617 -18.844 -23.344 1 89.56 169 GLU A C 1
ATOM 1339 O O . GLU A 1 169 ? -12.625 -18.672 -24.047 1 89.56 169 GLU A O 1
ATOM 1344 N N . GLU A 1 170 ? -13.828 -18.141 -22.234 1 90.75 170 GLU A N 1
ATOM 1345 C CA . GLU A 1 170 ? -12.938 -17.062 -21.828 1 90.75 170 GLU A CA 1
ATOM 1346 C C . GLU A 1 170 ? -11.875 -17.547 -20.844 1 90.75 170 GLU A C 1
ATOM 1348 O O . GLU A 1 170 ? -10.922 -16.828 -20.547 1 90.75 170 GLU A O 1
ATOM 1353 N N . LEU A 1 171 ? -12.039 -18.75 -20.375 1 89.88 171 LEU A N 1
ATOM 1354 C CA . LEU A 1 171 ? -11.102 -19.281 -19.406 1 89.88 171 LEU A CA 1
ATOM 1355 C C . LEU A 1 171 ? -9.789 -19.703 -20.062 1 89.88 171 LEU A C 1
ATOM 1357 O O . LEU A 1 171 ? -9.805 -20.375 -21.094 1 89.88 171 LEU A O 1
ATOM 1361 N N . PRO A 1 172 ? -8.719 -19.281 -19.469 1 88 172 PRO A N 1
ATOM 1362 C CA . PRO A 1 172 ? -7.441 -19.75 -20.016 1 88 172 PRO A CA 1
ATOM 1363 C C . PRO A 1 172 ? -7.25 -21.25 -19.875 1 88 172 PRO A C 1
ATOM 1365 O O . PRO A 1 172 ? -7.758 -21.859 -18.922 1 88 172 PRO A O 1
ATOM 1368 N N . GLN A 1 173 ? -6.496 -21.75 -20.812 1 86 173 GLN A N 1
ATOM 1369 C CA . GLN A 1 173 ? -6.262 -23.188 -20.844 1 86 173 GLN A CA 1
ATOM 1370 C C . GLN A 1 173 ? -5.652 -23.656 -19.531 1 86 173 GLN A C 1
ATOM 1372 O O . GLN A 1 173 ? -6.02 -24.719 -19.016 1 86 173 GLN A O 1
ATOM 1377 N N . GLU A 1 174 ? -4.754 -22.906 -19 1 83.38 174 GLU A N 1
ATOM 1378 C CA . GLU A 1 174 ? -4.098 -23.281 -17.75 1 83.38 174 GLU A CA 1
ATOM 1379 C C . GLU A 1 174 ? -5.113 -23.453 -16.625 1 83.38 174 GLU A C 1
ATOM 1381 O O . GLU A 1 174 ? -4.996 -24.375 -15.805 1 83.38 174 GLU A O 1
ATOM 1386 N N . TYR A 1 175 ? -6.031 -22.641 -16.594 1 85.5 175 TYR A N 1
ATOM 1387 C CA . TYR A 1 175 ? -7.074 -22.719 -15.578 1 85.5 175 TYR A CA 1
ATOM 1388 C C . TYR A 1 175 ? -7.953 -23.938 -15.789 1 85.5 175 TYR A C 1
ATOM 1390 O O . TYR A 1 175 ? -8.289 -24.641 -14.836 1 85.5 175 TYR A O 1
ATOM 1398 N N . ARG A 1 176 ? -8.297 -24.234 -17.016 1 85.81 176 ARG A N 1
ATOM 1399 C CA . ARG A 1 176 ? -9.109 -25.391 -17.344 1 85.81 176 ARG A CA 1
ATOM 1400 C C . ARG A 1 176 ? -8.398 -26.688 -16.953 1 85.81 176 ARG A C 1
ATOM 1402 O O . ARG A 1 176 ? -9.023 -27.625 -16.453 1 85.81 176 ARG A O 1
ATOM 1409 N N . ASP A 1 177 ? -7.113 -26.625 -17.234 1 83.94 177 ASP A N 1
ATOM 1410 C CA . ASP A 1 177 ? -6.316 -27.797 -16.906 1 83.94 177 ASP A CA 1
ATOM 1411 C C . ASP A 1 177 ? -6.316 -28.062 -15.391 1 83.94 177 ASP A C 1
ATOM 1413 O O . ASP A 1 177 ? -6.367 -29.203 -14.961 1 83.94 177 ASP A O 1
ATOM 1417 N N . LEU A 1 178 ? -6.312 -27.062 -14.664 1 79 178 LEU A N 1
ATOM 1418 C CA . LEU A 1 178 ? -6.32 -27.188 -13.211 1 79 178 LEU A CA 1
ATOM 1419 C C . LEU A 1 178 ? -7.688 -27.641 -12.711 1 79 178 LEU A C 1
ATOM 1421 O O . LEU A 1 178 ? -7.781 -28.406 -11.75 1 79 178 LEU A O 1
ATOM 1425 N N . LYS A 1 179 ? -8.703 -27.141 -13.344 1 77.44 179 LYS A N 1
ATOM 1426 C CA . LYS A 1 179 ? -10.07 -27.516 -12.977 1 77.44 179 LYS A CA 1
ATOM 1427 C C . LYS A 1 179 ? -10.336 -28.984 -13.281 1 77.44 179 LYS A C 1
ATOM 1429 O O . LYS A 1 179 ? -11.016 -29.672 -12.508 1 77.44 179 LYS A O 1
ATOM 1434 N N . GLY A 1 180 ? -10 -29.328 -14.492 1 67.25 180 GLY A N 1
ATOM 1435 C CA . GLY A 1 180 ? -10.18 -30.719 -14.883 1 67.25 180 GLY A CA 1
ATOM 1436 C C . GLY A 1 180 ? -9.414 -31.688 -14.008 1 67.25 180 GLY A C 1
ATOM 1437 O O . GLY A 1 180 ? -9.852 -32.812 -13.797 1 67.25 180 GLY A O 1
ATOM 1438 N N . ALA A 1 181 ? -8.336 -31.328 -13.57 1 60.78 181 ALA A N 1
ATOM 1439 C CA . ALA A 1 181 ? -7.531 -32.188 -12.719 1 60.78 181 ALA A CA 1
ATOM 1440 C C . ALA A 1 181 ? -8.188 -32.375 -11.352 1 60.78 181 ALA A C 1
ATOM 1442 O O . ALA A 1 181 ? -8.062 -33.438 -10.742 1 60.78 181 ALA A O 1
ATOM 1443 N N . SER A 1 182 ? -8.828 -31.328 -10.852 1 54.25 182 SER A N 1
ATOM 1444 C CA . SER A 1 182 ? -9.453 -31.438 -9.539 1 54.25 182 SER A CA 1
ATOM 1445 C C . SER A 1 182 ? -10.672 -32.344 -9.578 1 54.25 182 SER A C 1
ATOM 1447 O O . SER A 1 182 ? -11.039 -32.938 -8.562 1 54.25 182 SER A O 1
ATOM 1449 N N . SER A 1 183 ? -11.438 -32.344 -10.688 1 43.84 183 SER A N 1
ATOM 1450 C CA . SER A 1 183 ? -12.555 -33.281 -10.797 1 43.84 183 SER A CA 1
ATOM 1451 C C . SER A 1 183 ? -12.078 -34.719 -10.797 1 43.84 183 SER A C 1
ATOM 1453 O O . SER A 1 183 ? -12.852 -35.656 -10.523 1 43.84 183 SER A O 1
ATOM 1455 N N . ALA A 1 184 ? -10.852 -35.062 -11.133 1 42.53 184 ALA A N 1
ATOM 1456 C CA . ALA A 1 184 ? -10.359 -36.438 -11.156 1 42.53 184 ALA A CA 1
ATOM 1457 C C . ALA A 1 184 ? -9.859 -36.844 -9.773 1 42.53 184 ALA A C 1
ATOM 1459 O O . ALA A 1 184 ? -9.508 -38.031 -9.57 1 42.53 184 ALA A O 1
ATOM 1460 N N . LEU A 1 185 ? -9.578 -35.969 -8.875 1 36.44 185 LEU A N 1
ATOM 1461 C CA . LEU A 1 185 ? -9.156 -36.406 -7.559 1 36.44 185 LEU A CA 1
ATOM 1462 C C . LEU A 1 185 ? -10.367 -36.656 -6.656 1 36.44 185 LEU A C 1
ATOM 1464 O O . LEU A 1 185 ? -11.32 -35.875 -6.66 1 36.44 185 LEU A O 1
ATOM 1468 N N . MET B 1 1 ? -1.296 11.578 28.531 1 45.59 1 MET B N 1
ATOM 1469 C CA . MET B 1 1 ? -0.242 11.555 27.516 1 45.59 1 MET B CA 1
ATOM 1470 C C . MET B 1 1 ? -0.816 11.812 26.125 1 45.59 1 MET B C 1
ATOM 1472 O O . MET B 1 1 ? -1.942 11.406 25.844 1 45.59 1 MET B O 1
ATOM 1476 N N . ALA B 1 2 ? -0.046 12.695 25.391 1 57.88 2 ALA B N 1
ATOM 1477 C CA . ALA B 1 2 ? -0.638 13.133 24.141 1 57.88 2 ALA B CA 1
ATOM 1478 C C . ALA B 1 2 ? -0.876 11.953 23.203 1 57.88 2 ALA B C 1
ATOM 1480 O O . ALA B 1 2 ? -0.015 11.078 23.062 1 57.88 2 ALA B O 1
ATOM 1481 N N . VAL B 1 3 ? -2.119 11.984 22.656 1 77.56 3 VAL B N 1
ATOM 1482 C CA . VAL B 1 3 ? -2.6 10.891 21.812 1 77.56 3 VAL B CA 1
ATOM 1483 C C . VAL B 1 3 ? -1.829 10.883 20.484 1 77.56 3 VAL B C 1
ATOM 1485 O O . VAL B 1 3 ? -1.631 9.828 19.891 1 77.56 3 VAL B O 1
ATOM 1488 N N . ILE B 1 4 ? -1.063 12.086 20.188 1 86.5 4 ILE B N 1
ATOM 1489 C CA . ILE B 1 4 ? -0.374 12.25 18.922 1 86.5 4 ILE B CA 1
ATOM 1490 C C . ILE B 1 4 ? 0.973 12.938 19.141 1 86.5 4 ILE B C 1
ATOM 1492 O O . ILE B 1 4 ? 1.062 13.914 19.891 1 86.5 4 ILE B O 1
ATOM 1496 N N . ASP B 1 5 ? 2.045 12.438 18.703 1 86.31 5 ASP B N 1
ATOM 1497 C CA . ASP B 1 5 ? 3.377 13.031 18.609 1 86.31 5 ASP B CA 1
ATOM 1498 C C . ASP B 1 5 ? 3.754 13.297 17.156 1 86.31 5 ASP B C 1
ATOM 1500 O O . ASP B 1 5 ? 4.219 12.398 16.453 1 86.31 5 ASP B O 1
ATOM 1504 N N . THR B 1 6 ? 3.664 14.539 16.734 1 82.94 6 THR B N 1
ATOM 1505 C CA . THR B 1 6 ? 3.836 14.906 15.336 1 82.94 6 THR B CA 1
ATOM 1506 C C . THR B 1 6 ? 5.289 14.734 14.906 1 82.94 6 THR B C 1
ATOM 1508 O O . THR B 1 6 ? 5.574 14.531 13.727 1 82.94 6 THR B O 1
ATOM 1511 N N . GLU B 1 7 ? 6.277 14.781 15.797 1 83 7 GLU B N 1
ATOM 1512 C CA . GLU B 1 7 ? 7.691 14.656 15.461 1 83 7 GLU B CA 1
ATOM 1513 C C . GLU B 1 7 ? 8.039 13.234 15.047 1 83 7 GLU B C 1
ATOM 1515 O O . GLU B 1 7 ? 9.047 13 14.383 1 83 7 GLU B O 1
ATOM 1520 N N . ARG B 1 8 ? 7.25 12.344 15.391 1 89.31 8 ARG B N 1
ATOM 1521 C CA . ARG B 1 8 ? 7.473 10.945 15.023 1 89.31 8 ARG B CA 1
ATOM 1522 C C . ARG B 1 8 ? 7.254 10.734 13.531 1 89.31 8 ARG B C 1
ATOM 1524 O O . ARG B 1 8 ? 7.758 9.766 12.961 1 89.31 8 ARG B O 1
ATOM 1531 N N . THR B 1 9 ? 6.559 11.641 12.938 1 91.5 9 THR B N 1
ATOM 1532 C CA . THR B 1 9 ? 6.145 11.508 11.547 1 91.5 9 THR B CA 1
ATOM 1533 C C . THR B 1 9 ? 7.355 11.516 10.617 1 91.5 9 THR B C 1
ATOM 1535 O O . THR B 1 9 ? 7.363 10.836 9.594 1 91.5 9 THR B O 1
ATOM 1538 N N . TRP B 1 10 ? 8.406 12.195 10.945 1 93.88 10 TRP B N 1
ATOM 1539 C CA . TRP B 1 10 ? 9.508 12.281 9.984 1 93.88 10 TRP B CA 1
ATOM 1540 C C . TRP B 1 10 ? 10.805 11.758 10.586 1 93.88 10 TRP B C 1
ATOM 1542 O O . TRP B 1 10 ? 11.852 11.797 9.945 1 93.88 10 TRP B O 1
ATOM 1552 N N . GLU B 1 11 ? 10.742 11.328 11.812 1 95.06 11 GLU B N 1
ATOM 1553 C CA . GLU B 1 11 ? 11.945 10.891 12.516 1 95.06 11 GLU B CA 1
ATOM 1554 C C . GLU B 1 11 ? 12.711 9.852 11.703 1 95.06 11 GLU B C 1
ATOM 1556 O O . GLU B 1 11 ? 13.93 9.969 11.523 1 95.06 11 GLU B O 1
ATOM 1561 N N . MET B 1 12 ? 12.031 8.891 11.219 1 96.94 12 MET B N 1
ATOM 1562 C CA . MET B 1 12 ? 12.688 7.82 10.469 1 96.94 12 MET B CA 1
ATOM 1563 C C . MET B 1 12 ? 13.297 8.352 9.18 1 96.94 12 MET B C 1
ATOM 1565 O O . MET B 1 12 ? 14.359 7.891 8.75 1 96.94 12 MET B O 1
ATOM 1569 N N . VAL B 1 13 ? 12.594 9.273 8.5 1 98.12 13 VAL B N 1
ATOM 1570 C CA . VAL B 1 13 ? 13.109 9.859 7.266 1 98.12 13 VAL B CA 1
ATOM 1571 C C . VAL B 1 13 ? 14.375 10.664 7.562 1 98.12 13 VAL B C 1
ATOM 1573 O O . VAL B 1 13 ? 15.367 10.562 6.84 1 98.12 13 VAL B O 1
ATOM 1576 N N . GLU B 1 14 ? 14.328 11.414 8.609 1 97.75 14 GLU B N 1
ATOM 1577 C CA . GLU B 1 14 ? 15.484 12.211 9.016 1 97.75 14 GLU B CA 1
ATOM 1578 C C . GLU B 1 14 ? 16.672 11.312 9.336 1 97.75 14 GLU B C 1
ATOM 1580 O O . GLU B 1 14 ? 17.797 11.594 8.914 1 97.75 14 GLU B O 1
ATOM 1585 N N . LYS B 1 15 ? 16.453 10.32 10.148 1 97.88 15 LYS B N 1
ATOM 1586 C CA . LYS B 1 15 ? 17.516 9.383 10.508 1 97.88 15 LYS B CA 1
ATOM 1587 C C . LYS B 1 15 ? 18.094 8.711 9.266 1 97.88 15 LYS B C 1
ATOM 1589 O O . LYS B 1 15 ? 19.312 8.602 9.133 1 97.88 15 LYS B O 1
ATOM 1594 N N . ARG B 1 16 ? 17.219 8.258 8.336 1 97.88 16 ARG B N 1
ATOM 1595 C CA . ARG B 1 16 ? 17.688 7.621 7.109 1 97.88 16 ARG B CA 1
ATOM 1596 C C . ARG B 1 16 ? 18.516 8.594 6.27 1 97.88 16 ARG B C 1
ATOM 1598 O O . ARG B 1 16 ? 19.562 8.219 5.73 1 97.88 16 ARG B O 1
ATOM 1605 N N . LEU B 1 17 ? 18.016 9.781 6.16 1 98.25 17 LEU B N 1
ATOM 1606 C CA . LEU B 1 17 ? 18.734 10.797 5.395 1 98.25 17 LEU B CA 1
ATOM 1607 C C . LEU B 1 17 ? 20.141 11.023 5.969 1 98.25 17 LEU B C 1
ATOM 1609 O O . LEU B 1 17 ? 21.109 11.07 5.223 1 98.25 17 LEU B O 1
ATOM 1613 N N . ALA B 1 18 ? 20.219 11.102 7.242 1 98 18 ALA B N 1
ATOM 1614 C CA . ALA B 1 18 ? 21.5 11.344 7.91 1 98 18 ALA B CA 1
ATOM 1615 C C . ALA B 1 18 ? 22.484 10.211 7.645 1 98 18 ALA B C 1
ATOM 1617 O O . ALA B 1 18 ? 23.688 10.43 7.551 1 98 18 ALA B O 1
ATOM 1618 N N . ALA B 1 19 ? 21.969 8.984 7.461 1 96.94 19 ALA B N 1
ATOM 1619 C CA . ALA B 1 19 ? 22.797 7.805 7.297 1 96.94 19 ALA B CA 1
ATOM 1620 C C . ALA B 1 19 ? 23.094 7.539 5.824 1 96.94 19 ALA B C 1
ATOM 1622 O O . ALA B 1 19 ? 23.938 6.695 5.496 1 96.94 19 ALA B O 1
ATOM 1623 N N . THR B 1 20 ? 22.422 8.219 4.941 1 96.56 20 THR B N 1
ATOM 1624 C CA . THR B 1 20 ? 22.5 7.934 3.512 1 96.56 20 THR B CA 1
ATOM 1625 C C . THR B 1 20 ? 23.672 8.672 2.879 1 96.56 20 THR B C 1
ATOM 1627 O O . THR B 1 20 ? 23.812 9.883 3.062 1 96.56 20 THR B O 1
ATOM 1630 N N . ILE B 1 21 ? 24.484 7.914 2.111 1 95.38 21 ILE B N 1
ATOM 1631 C CA . ILE B 1 21 ? 25.641 8.477 1.436 1 95.38 21 ILE B CA 1
ATOM 1632 C C . ILE B 1 21 ? 25.328 8.703 -0.04 1 95.38 21 ILE B C 1
ATOM 1634 O O . ILE B 1 21 ? 25.781 9.688 -0.638 1 95.38 21 ILE B O 1
ATOM 1638 N N . ASN B 1 22 ? 24.562 7.82 -0.641 1 94.62 22 ASN B N 1
ATOM 1639 C CA . ASN B 1 22 ? 24.172 7.953 -2.041 1 94.62 22 ASN B CA 1
ATOM 1640 C C . ASN B 1 22 ? 23.516 9.305 -2.316 1 94.62 22 ASN B C 1
ATOM 1642 O O . ASN B 1 22 ? 22.469 9.625 -1.746 1 94.62 22 ASN B O 1
ATOM 1646 N N . GLU B 1 23 ? 24.047 10.07 -3.211 1 97.19 23 GLU B N 1
ATOM 1647 C CA . GLU B 1 23 ? 23.625 11.453 -3.43 1 97.19 23 GLU B CA 1
ATOM 1648 C C . GLU B 1 23 ? 22.203 11.516 -3.971 1 97.19 23 GLU B C 1
ATOM 1650 O O . GLU B 1 23 ? 21.422 12.383 -3.574 1 97.19 23 GLU B O 1
ATOM 1655 N N . ARG B 1 24 ? 21.922 10.633 -4.859 1 96.88 24 ARG B N 1
ATOM 1656 C CA . ARG B 1 24 ? 20.578 10.625 -5.418 1 96.88 24 ARG B CA 1
ATOM 1657 C C . ARG B 1 24 ? 19.547 10.273 -4.352 1 96.88 24 ARG B C 1
ATOM 1659 O O . ARG B 1 24 ? 18.484 10.906 -4.273 1 96.88 24 ARG B O 1
ATOM 1666 N N . HIS B 1 25 ? 19.844 9.328 -3.525 1 97 25 HIS B N 1
ATOM 1667 C CA . HIS B 1 25 ? 18.953 8.969 -2.432 1 97 25 HIS B CA 1
ATOM 1668 C C . HIS B 1 25 ? 18.781 10.117 -1.451 1 97 25 HIS B C 1
ATOM 1670 O O . HIS B 1 25 ? 17.703 10.32 -0.901 1 97 25 HIS B O 1
ATOM 1676 N N . ARG B 1 26 ? 19.844 10.883 -1.215 1 98.31 26 ARG B N 1
ATOM 1677 C CA . ARG B 1 26 ? 19.734 12.039 -0.333 1 98.31 26 ARG B CA 1
ATOM 1678 C C . ARG B 1 26 ? 18.781 13.078 -0.896 1 98.31 26 ARG B C 1
ATOM 1680 O O . ARG B 1 26 ? 18 13.688 -0.151 1 98.31 26 ARG B O 1
ATOM 1687 N N . VAL B 1 27 ? 18.812 13.258 -2.199 1 98.38 27 VAL B N 1
ATOM 1688 C CA . VAL B 1 27 ? 17.906 14.203 -2.844 1 98.38 27 VAL B CA 1
ATOM 1689 C C . VAL B 1 27 ? 16.469 13.758 -2.639 1 98.38 27 VAL B C 1
ATOM 1691 O O . VAL B 1 27 ? 15.617 14.555 -2.238 1 98.38 27 VAL B O 1
ATOM 1694 N N . VAL B 1 28 ? 16.188 12.531 -2.879 1 98.38 28 VAL B N 1
ATOM 1695 C CA . VAL B 1 28 ? 14.828 12.008 -2.811 1 98.38 28 VAL B CA 1
ATOM 1696 C C . VAL B 1 28 ? 14.336 12.047 -1.367 1 98.38 28 VAL B C 1
ATOM 1698 O O . VAL B 1 28 ? 13.227 12.516 -1.098 1 98.38 28 VAL B O 1
ATOM 1701 N N . LEU B 1 29 ? 15.156 11.609 -0.437 1 98.62 29 LEU B N 1
ATOM 1702 C CA . LEU B 1 29 ? 14.805 11.641 0.979 1 98.62 29 LEU B CA 1
ATOM 1703 C C . LEU B 1 29 ? 14.586 13.07 1.455 1 98.62 29 LEU B C 1
ATOM 1705 O O . LEU B 1 29 ? 13.648 13.344 2.199 1 98.62 29 LEU B O 1
ATOM 1709 N N . GLY B 1 30 ? 15.453 13.953 1.068 1 98.62 30 GLY B N 1
ATOM 1710 C CA . GLY B 1 30 ? 15.336 15.352 1.445 1 98.62 30 GLY B CA 1
ATOM 1711 C C . GLY B 1 30 ? 14.047 15.992 0.965 1 98.62 30 GLY B C 1
ATOM 1712 O O . GLY B 1 30 ? 13.43 16.781 1.691 1 98.62 30 GLY B O 1
ATOM 1713 N N . ALA B 1 31 ? 13.688 15.711 -0.269 1 98.75 31 ALA B N 1
ATOM 1714 C CA . ALA B 1 31 ? 12.438 16.234 -0.825 1 98.75 31 ALA B CA 1
ATOM 1715 C C . ALA B 1 31 ? 11.242 15.812 0.022 1 98.75 31 ALA B C 1
ATOM 1717 O O . ALA B 1 31 ? 10.391 16.641 0.354 1 98.75 31 ALA B O 1
ATOM 1718 N N . VAL B 1 32 ? 11.188 14.562 0.389 1 98.62 32 VAL B N 1
ATOM 1719 C CA . VAL B 1 32 ? 10.078 14.016 1.155 1 98.62 32 VAL B CA 1
ATOM 1720 C C . VAL B 1 32 ? 10.07 14.625 2.557 1 98.62 32 VAL B C 1
ATOM 1722 O O . VAL B 1 32 ? 9.016 15.039 3.053 1 98.62 32 VAL B O 1
ATOM 1725 N N . LEU B 1 33 ? 11.258 14.695 3.143 1 98.25 33 LEU B N 1
ATOM 1726 C CA . LEU B 1 33 ? 11.375 15.266 4.48 1 98.25 33 LEU B CA 1
ATOM 1727 C C . LEU B 1 33 ? 10.867 16.703 4.504 1 98.25 33 LEU B C 1
ATOM 1729 O O . LEU B 1 33 ? 10.078 17.078 5.375 1 98.25 33 LEU B O 1
ATOM 1733 N N . ARG B 1 34 ? 11.328 17.5 3.561 1 98.12 34 ARG B N 1
ATOM 1734 C CA . ARG B 1 34 ? 10.898 18.891 3.465 1 98.12 34 ARG B CA 1
ATOM 1735 C C . ARG B 1 34 ? 9.391 18.984 3.311 1 98.12 34 ARG B C 1
ATOM 1737 O O . ARG B 1 34 ? 8.742 19.797 3.98 1 98.12 34 ARG B O 1
ATOM 1744 N N . HIS B 1 35 ? 8.836 18.203 2.473 1 97.62 35 HIS B N 1
ATOM 1745 C CA . HIS B 1 35 ? 7.391 18.188 2.242 1 97.62 35 HIS B CA 1
ATOM 1746 C C . HIS B 1 35 ? 6.629 17.875 3.525 1 97.62 35 HIS B C 1
ATOM 1748 O O . HIS B 1 35 ? 5.668 18.562 3.867 1 97.62 35 HIS B O 1
ATOM 1754 N N . MET B 1 36 ? 7.043 16.859 4.246 1 95.88 36 MET B N 1
ATOM 1755 C CA . MET B 1 36 ? 6.379 16.438 5.473 1 95.88 36 MET B CA 1
ATOM 1756 C C . MET B 1 36 ? 6.379 17.547 6.508 1 95.88 36 MET B C 1
ATOM 1758 O O . MET B 1 36 ? 5.367 17.797 7.168 1 95.88 36 MET B O 1
ATOM 1762 N N . LYS B 1 37 ? 7.465 18.219 6.645 1 94.56 37 LYS B N 1
ATOM 1763 C CA . LYS B 1 37 ? 7.582 19.281 7.629 1 94.56 37 LYS B CA 1
ATOM 1764 C C . LYS B 1 37 ? 6.695 20.469 7.254 1 94.56 37 LYS B C 1
ATOM 1766 O O . LYS B 1 37 ? 6.062 21.078 8.117 1 94.56 37 LYS B O 1
ATOM 1771 N N . LEU B 1 38 ? 6.645 20.781 5.98 1 94.5 38 LEU B N 1
ATOM 1772 C CA . LEU B 1 38 ? 5.793 21.875 5.52 1 94.5 38 LEU B CA 1
ATOM 1773 C C . LEU B 1 38 ? 4.32 21.531 5.73 1 94.5 38 LEU B C 1
ATOM 1775 O O . LEU B 1 38 ? 3.512 22.422 6.008 1 94.5 38 LEU B O 1
ATOM 1779 N N . GLU B 1 39 ? 3.961 20.25 5.531 1 91.69 39 GLU B N 1
ATOM 1780 C CA . GLU B 1 39 ? 2.598 19.797 5.797 1 91.69 39 GLU B CA 1
ATOM 1781 C C . GLU B 1 39 ? 2.232 19.984 7.266 1 91.69 39 GLU B C 1
ATOM 1783 O O . GLU B 1 39 ? 1.171 20.531 7.586 1 91.69 39 GLU B O 1
ATOM 1788 N N . ARG B 1 40 ? 3.062 19.516 8.133 1 87.31 40 ARG B N 1
ATOM 1789 C CA . ARG B 1 40 ? 2.863 19.688 9.57 1 87.31 40 ARG B CA 1
ATOM 1790 C C . ARG B 1 40 ? 2.664 21.156 9.922 1 87.31 40 ARG B C 1
ATOM 1792 O O . ARG B 1 40 ? 1.818 21.5 10.758 1 87.31 40 ARG B O 1
ATOM 1799 N N . ASP B 1 41 ? 3.402 22.047 9.266 1 87.75 41 ASP B N 1
ATOM 1800 C CA . ASP B 1 41 ? 3.371 23.484 9.547 1 87.75 41 ASP B CA 1
ATOM 1801 C C . ASP B 1 41 ? 2.201 24.156 8.836 1 87.75 41 ASP B C 1
ATOM 1803 O O . ASP B 1 41 ? 2.016 25.359 8.953 1 87.75 41 ASP B O 1
ATOM 1807 N N . ALA B 1 42 ? 1.49 23.422 8.039 1 87.88 42 ALA B N 1
ATOM 1808 C CA . ALA B 1 42 ? 0.362 23.953 7.27 1 87.88 42 ALA B CA 1
ATOM 1809 C C . ALA B 1 42 ? 0.8 25.094 6.359 1 87.88 42 ALA B C 1
ATOM 1811 O O . ALA B 1 42 ? 0.076 26.078 6.195 1 87.88 42 ALA B O 1
ATOM 1812 N N . ASP B 1 43 ? 2.018 25.031 5.902 1 92.75 43 ASP B N 1
ATOM 1813 C CA . ASP B 1 43 ? 2.541 25.984 4.938 1 92.75 43 ASP B CA 1
ATOM 1814 C C . ASP B 1 43 ? 2.141 25.609 3.514 1 92.75 43 ASP B C 1
ATOM 1816 O O . ASP B 1 43 ? 2.904 24.953 2.801 1 92.75 43 ASP B O 1
ATOM 1820 N N . LEU B 1 44 ? 1.018 26.109 3.135 1 93.94 44 LEU B N 1
ATOM 1821 C CA . LEU B 1 44 ? 0.429 25.688 1.868 1 93.94 44 LEU B CA 1
ATOM 1822 C C . LEU B 1 44 ? 1.337 26.062 0.699 1 93.94 44 LEU B C 1
ATOM 1824 O O . LEU B 1 44 ? 1.613 25.234 -0.164 1 93.94 44 LEU B O 1
ATOM 1828 N N . ASP B 1 45 ? 1.783 27.281 0.614 1 96.44 45 ASP B N 1
ATOM 1829 C CA . ASP B 1 45 ? 2.641 27.688 -0.491 1 96.44 45 ASP B CA 1
ATOM 1830 C C . ASP B 1 45 ? 3.924 26.875 -0.534 1 96.44 45 ASP B C 1
ATOM 1832 O O . ASP B 1 45 ? 4.352 26.438 -1.604 1 96.44 45 ASP B O 1
ATOM 1836 N N . GLY B 1 46 ? 4.527 26.719 0.583 1 97.19 46 GLY B N 1
ATOM 1837 C CA . GLY B 1 46 ? 5.719 25.891 0.656 1 97.19 46 GLY B CA 1
ATOM 1838 C C . GLY B 1 46 ? 5.484 24.469 0.174 1 97.19 46 GLY B C 1
ATOM 1839 O O . GLY B 1 46 ? 6.324 23.906 -0.526 1 97.19 46 GLY B O 1
ATOM 1840 N N . LEU B 1 47 ? 4.355 23.859 0.528 1 96.31 47 LEU B N 1
ATOM 1841 C CA . LEU B 1 47 ? 3.99 22.5 0.103 1 96.31 47 LEU B CA 1
ATOM 1842 C C . LEU B 1 47 ? 3.932 22.406 -1.418 1 96.31 47 LEU B C 1
ATOM 1844 O O . LEU B 1 47 ? 4.535 21.516 -2.012 1 96.31 47 LEU B O 1
ATOM 1848 N N . ILE B 1 48 ? 3.264 23.375 -1.953 1 97.44 48 ILE B N 1
ATOM 1849 C CA . ILE B 1 48 ? 3.066 23.344 -3.398 1 97.44 48 ILE B CA 1
ATOM 1850 C C . ILE B 1 48 ? 4.41 23.531 -4.105 1 97.44 48 ILE B C 1
ATOM 1852 O O . ILE B 1 48 ? 4.652 22.922 -5.156 1 97.44 48 ILE B O 1
ATOM 1856 N N . ASP B 1 49 ? 5.289 24.25 -3.506 1 97.5 49 ASP B N 1
ATOM 1857 C CA . ASP B 1 49 ? 6.598 24.516 -4.098 1 97.5 49 ASP B CA 1
ATOM 1858 C C . ASP B 1 49 ? 7.461 23.266 -4.105 1 97.5 49 ASP B C 1
ATOM 1860 O O . ASP B 1 49 ? 8.461 23.188 -4.824 1 97.5 49 ASP B O 1
ATOM 1864 N N . THR B 1 50 ? 7.191 22.266 -3.279 1 98.56 50 THR B N 1
ATOM 1865 C CA . THR B 1 50 ? 7.961 21.031 -3.262 1 98.56 50 THR B CA 1
ATOM 1866 C C . THR B 1 50 ? 7.535 20.125 -4.406 1 98.56 50 THR B C 1
ATOM 1868 O O . THR B 1 50 ? 8.188 19.109 -4.68 1 98.56 50 THR B O 1
ATOM 1871 N N . LEU B 1 51 ? 6.473 20.469 -5.117 1 98.69 51 LEU B N 1
ATOM 1872 C CA . LEU B 1 51 ? 5.867 19.547 -6.078 1 98.69 51 LEU B CA 1
ATOM 1873 C C . LEU B 1 51 ? 6.379 19.812 -7.488 1 98.69 51 LEU B C 1
ATOM 1875 O O . LEU B 1 51 ? 6.785 20.938 -7.805 1 98.69 51 LEU B O 1
ATOM 1879 N N . SER B 1 52 ? 6.395 18.812 -8.305 1 98.44 52 SER B N 1
ATOM 1880 C CA . SER B 1 52 ? 6.703 18.938 -9.719 1 98.44 52 SER B CA 1
ATOM 1881 C C . SER B 1 52 ? 5.625 19.734 -10.453 1 98.44 52 SER B C 1
ATOM 1883 O O . SER B 1 52 ? 4.625 20.125 -9.852 1 98.44 52 SER B O 1
ATOM 1885 N N . ALA B 1 53 ? 5.812 19.938 -11.727 1 97.19 53 ALA B N 1
ATOM 1886 C CA . ALA B 1 53 ? 4.941 20.797 -12.516 1 97.19 53 ALA B CA 1
ATOM 1887 C C . ALA B 1 53 ? 3.541 20.219 -12.633 1 97.19 53 ALA B C 1
ATOM 1889 O O . ALA B 1 53 ? 2.549 20.953 -12.641 1 97.19 53 ALA B O 1
ATOM 1890 N N . ASN B 1 54 ? 3.449 18.906 -12.75 1 97.56 54 ASN B N 1
ATOM 1891 C CA . ASN B 1 54 ? 2.156 18.25 -12.891 1 97.56 54 ASN B CA 1
ATOM 1892 C C . ASN B 1 54 ? 2.004 17.109 -11.898 1 97.56 54 ASN B C 1
ATOM 1894 O O . ASN B 1 54 ? 1.955 15.938 -12.289 1 97.56 54 ASN B O 1
ATOM 1898 N N . PRO B 1 55 ? 1.878 17.453 -10.609 1 98.56 55 PRO B N 1
ATOM 1899 C CA . PRO B 1 55 ? 1.763 16.406 -9.586 1 98.56 55 PRO B CA 1
ATOM 1900 C C . PRO B 1 55 ? 0.448 15.633 -9.672 1 98.56 55 PRO B C 1
ATOM 1902 O O . PRO B 1 55 ? -0.599 16.219 -9.961 1 98.56 55 PRO B O 1
ATOM 1905 N N . ASN B 1 56 ? 0.518 14.367 -9.539 1 97.88 56 ASN B N 1
ATOM 1906 C CA . ASN B 1 56 ? -0.635 13.477 -9.539 1 97.88 56 ASN B CA 1
ATOM 1907 C C . ASN B 1 56 ? -0.645 12.586 -8.297 1 97.88 56 ASN B C 1
ATOM 1909 O O . ASN B 1 56 ? 0.283 11.805 -8.086 1 97.88 56 ASN B O 1
ATOM 1913 N N . TYR B 1 57 ? -1.665 12.719 -7.543 1 98.56 57 TYR B N 1
ATOM 1914 C CA . TYR B 1 57 ? -1.865 11.898 -6.355 1 98.56 57 TYR B CA 1
ATOM 1915 C C . TYR B 1 57 ? -2.812 10.742 -6.645 1 98.56 57 TYR B C 1
ATOM 1917 O O . TYR B 1 57 ? -3.771 10.891 -7.406 1 98.56 57 TYR B O 1
ATOM 1925 N N . HIS B 1 58 ? -2.516 9.578 -6.078 1 98.62 58 HIS B N 1
ATOM 1926 C CA . HIS B 1 58 ? -3.367 8.398 -6.18 1 98.62 58 HIS B CA 1
ATOM 1927 C C . HIS B 1 58 ? -3.68 7.828 -4.801 1 98.62 58 HIS B C 1
ATOM 1929 O O . HIS B 1 58 ? -2.795 7.285 -4.133 1 98.62 58 HIS B O 1
ATOM 1935 N N . PHE B 1 59 ? -4.902 7.969 -4.422 1 97.62 59 PHE B N 1
ATOM 1936 C CA . PHE B 1 59 ? -5.414 7.367 -3.195 1 97.62 59 PHE B CA 1
ATOM 1937 C C . PHE B 1 59 ? -6.305 6.172 -3.514 1 97.62 59 PHE B C 1
ATOM 1939 O O . PHE B 1 59 ? -7.484 6.34 -3.84 1 97.62 59 PHE B O 1
ATOM 1946 N N . TRP B 1 60 ? -5.715 5.039 -3.395 1 97.38 60 TRP B N 1
ATOM 1947 C CA . TRP B 1 60 ? -6.387 3.826 -3.85 1 97.38 60 TRP B CA 1
ATOM 1948 C C . TRP B 1 60 ? -7.266 3.244 -2.744 1 97.38 60 TRP B C 1
ATOM 1950 O O . TRP B 1 60 ? -6.762 2.834 -1.695 1 97.38 60 TRP B O 1
ATOM 1960 N N . MET B 1 61 ? -8.516 3.205 -2.994 1 93.94 61 MET B N 1
ATOM 1961 C CA . MET B 1 61 ? -9.516 2.627 -2.098 1 93.94 61 MET B CA 1
ATOM 1962 C C . MET B 1 61 ? -10.805 2.326 -2.844 1 93.94 61 MET B C 1
ATOM 1964 O O . MET B 1 61 ? -11.188 3.061 -3.758 1 93.94 61 MET B O 1
ATOM 1968 N N . ASP B 1 62 ? -11.508 1.275 -2.445 1 91.81 62 ASP B N 1
ATOM 1969 C CA . ASP B 1 62 ? -12.797 0.87 -3.008 1 91.81 62 ASP B CA 1
ATOM 1970 C C . ASP B 1 62 ? -12.703 0.71 -4.523 1 91.81 62 ASP B C 1
ATOM 1972 O O . ASP B 1 62 ? -13.602 1.136 -5.254 1 91.81 62 ASP B O 1
ATOM 1976 N N . GLY B 1 63 ? -11.586 0.232 -4.953 1 94.81 63 GLY B N 1
ATOM 1977 C CA . GLY B 1 63 ? -11.375 -0.061 -6.363 1 94.81 63 GLY B CA 1
ATOM 1978 C C . GLY B 1 63 ? -11.164 1.183 -7.207 1 94.81 63 GLY B C 1
ATOM 1979 O O . GLY B 1 63 ? -11.188 1.115 -8.438 1 94.81 63 GLY B O 1
ATOM 1980 N N . GLN B 1 64 ? -10.961 2.326 -6.566 1 96.25 64 GLN B N 1
ATOM 1981 C CA . GLN B 1 64 ? -10.859 3.586 -7.293 1 96.25 64 GLN B CA 1
ATOM 1982 C C . GLN B 1 64 ? -9.688 4.418 -6.777 1 96.25 64 GLN B C 1
ATOM 1984 O O . GLN B 1 64 ? -9.141 4.145 -5.707 1 96.25 64 GLN B O 1
ATOM 1989 N N . ASP B 1 65 ? -9.273 5.316 -7.605 1 97.44 65 ASP B N 1
ATOM 1990 C CA . ASP B 1 65 ? -8.297 6.34 -7.258 1 97.44 65 ASP B CA 1
ATOM 1991 C C . ASP B 1 65 ? -8.977 7.676 -6.973 1 97.44 65 ASP B C 1
ATOM 1993 O O . ASP B 1 65 ? -9.477 8.328 -7.891 1 97.44 65 ASP B O 1
ATOM 1997 N N . PHE B 1 66 ? -8.883 8.172 -5.766 1 95.75 66 PHE B N 1
ATOM 1998 C CA . PHE B 1 66 ? -9.594 9.383 -5.359 1 95.75 66 PHE B CA 1
ATOM 1999 C C . PHE B 1 66 ? -8.633 10.555 -5.223 1 95.75 66 PHE B C 1
ATOM 2001 O O . PHE B 1 66 ? -9.008 11.625 -4.738 1 95.75 66 PHE B O 1
ATOM 2008 N N . GLY B 1 67 ? -7.41 10.391 -5.547 1 97.31 67 GLY B N 1
ATOM 2009 C CA . GLY B 1 67 ? -6.406 11.414 -5.316 1 97.31 67 GLY B CA 1
ATOM 2010 C C . GLY B 1 67 ? -6.547 12.609 -6.246 1 97.31 67 GLY B C 1
ATOM 2011 O O . GLY B 1 67 ? -6.98 12.461 -7.387 1 97.31 67 GLY B O 1
ATOM 2012 N N . PRO B 1 68 ? -6.199 13.789 -5.727 1 97.94 68 PRO B N 1
ATOM 2013 C CA . PRO B 1 68 ? -6.23 14.992 -6.562 1 97.94 68 PRO B CA 1
ATOM 2014 C C . PRO B 1 68 ? -5.199 14.953 -7.684 1 97.94 68 PRO B C 1
ATOM 2016 O O . PRO B 1 68 ? -4.184 14.258 -7.574 1 97.94 68 PRO B O 1
ATOM 2019 N N . LYS B 1 69 ? -5.547 15.711 -8.797 1 98.38 69 LYS B N 1
ATOM 2020 C CA . LYS B 1 69 ? -4.668 15.773 -9.969 1 98.38 69 LYS B CA 1
ATOM 2021 C C . LYS B 1 69 ? -4.289 17.219 -10.289 1 98.38 69 LYS B C 1
ATOM 2023 O O . LYS B 1 69 ? -5.109 18.125 -10.148 1 98.38 69 LYS B O 1
ATOM 2028 N N . GLY B 1 70 ? -3.055 17.359 -10.766 1 97.69 70 GLY B N 1
ATOM 2029 C CA . GLY B 1 70 ? -2.578 18.672 -11.172 1 97.69 70 GLY B CA 1
ATOM 2030 C C . GLY B 1 70 ? -2.334 19.609 -10 1 97.69 70 GLY B C 1
ATOM 2031 O O . GLY B 1 70 ? -2.814 19.359 -8.898 1 97.69 70 GLY B O 1
ATOM 2032 N N . ARG B 1 71 ? -1.604 20.656 -10.234 1 96.69 71 ARG B N 1
ATOM 2033 C CA . ARG B 1 71 ? -1.214 21.594 -9.172 1 96.69 71 ARG B CA 1
ATOM 2034 C C . ARG B 1 71 ? -2.438 22.234 -8.539 1 96.69 71 ARG B C 1
ATOM 2036 O O . ARG B 1 71 ? -2.508 22.375 -7.312 1 96.69 71 ARG B O 1
ATOM 2043 N N . ASP B 1 72 ? -3.396 22.625 -9.359 1 97 72 ASP B N 1
ATOM 2044 C CA . ASP B 1 72 ? -4.598 23.25 -8.82 1 97 72 ASP B CA 1
ATOM 2045 C C . ASP B 1 72 ? -5.383 22.266 -7.949 1 97 72 ASP B C 1
ATOM 2047 O O . ASP B 1 72 ? -5.832 22.625 -6.859 1 97 72 ASP B O 1
ATOM 2051 N N . GLY B 1 73 ? -5.574 21.094 -8.453 1 97.88 73 GLY B N 1
ATOM 2052 C CA . GLY B 1 73 ? -6.262 20.078 -7.672 1 97.88 73 GLY B CA 1
ATOM 2053 C C . GLY B 1 73 ? -5.57 19.766 -6.359 1 97.88 73 GLY B C 1
ATOM 2054 O O . GLY B 1 73 ? -6.223 19.656 -5.32 1 97.88 73 GLY B O 1
ATOM 2055 N N . VAL B 1 74 ? -4.277 19.672 -6.41 1 97.81 74 VAL B N 1
ATOM 2056 C CA . VAL B 1 74 ? -3.496 19.344 -5.227 1 97.81 74 VAL B CA 1
ATOM 2057 C C . VAL B 1 74 ? -3.547 20.5 -4.23 1 97.81 74 VAL B C 1
ATOM 2059 O O . VAL B 1 74 ? -3.697 20.281 -3.025 1 97.81 74 VAL B O 1
ATOM 2062 N N . ARG B 1 75 ? -3.455 21.719 -4.703 1 97.19 75 ARG B N 1
ATOM 2063 C CA . ARG B 1 75 ? -3.559 22.875 -3.814 1 97.19 75 ARG B CA 1
ATOM 2064 C C . ARG B 1 75 ? -4.91 22.906 -3.113 1 97.19 75 ARG B C 1
ATOM 2066 O O . ARG B 1 75 ? -4.988 23.156 -1.911 1 97.19 75 ARG B O 1
ATOM 2073 N N . THR B 1 76 ? -5.953 22.656 -3.859 1 97.19 76 THR B N 1
ATOM 2074 C CA . THR B 1 76 ? -7.297 22.625 -3.287 1 97.19 76 THR B CA 1
ATOM 2075 C C . THR B 1 76 ? -7.395 21.562 -2.199 1 97.19 76 THR B C 1
ATOM 2077 O O . THR B 1 76 ? -7.977 21.797 -1.141 1 97.19 76 THR B O 1
ATOM 2080 N N . TYR B 1 77 ? -6.867 20.469 -2.479 1 95.94 77 TYR B N 1
ATOM 2081 C CA . TYR B 1 77 ? -6.863 19.375 -1.522 1 95.94 77 TYR B CA 1
ATOM 2082 C C . TYR B 1 77 ? -6.16 19.781 -0.229 1 95.94 77 TYR B C 1
ATOM 2084 O O . TYR B 1 77 ? -6.73 19.656 0.857 1 95.94 77 TYR B O 1
ATOM 2092 N N . TYR B 1 78 ? -4.93 20.25 -0.311 1 94.81 78 TYR B N 1
ATOM 2093 C CA . TYR B 1 78 ? -4.164 20.609 0.875 1 94.81 78 TYR B CA 1
ATOM 2094 C C . TYR B 1 78 ? -4.812 21.781 1.604 1 94.81 78 TYR B C 1
ATOM 2096 O O . TYR B 1 78 ? -4.754 21.875 2.832 1 94.81 78 TYR B O 1
ATOM 2104 N N . ALA B 1 79 ? -5.383 22.734 0.88 1 94.25 79 ALA B N 1
ATOM 2105 C CA . ALA B 1 79 ? -6.125 23.812 1.514 1 94.25 79 ALA B CA 1
ATOM 2106 C C . ALA B 1 79 ? -7.266 23.281 2.369 1 94.25 79 ALA B C 1
ATOM 2108 O O . ALA B 1 79 ? -7.523 23.781 3.465 1 94.25 79 ALA B O 1
ATOM 2109 N N . GLY B 1 80 ? -7.969 22.297 1.844 1 90.12 80 GLY B N 1
ATOM 2110 C CA . GLY B 1 80 ? -9.016 21.641 2.604 1 90.12 80 GLY B CA 1
ATOM 2111 C C . GLY B 1 80 ? -8.516 20.984 3.875 1 90.12 80 GLY B C 1
ATOM 2112 O O . GLY B 1 80 ? -9.164 21.062 4.922 1 90.12 80 GLY B O 1
ATOM 2113 N N . LEU B 1 81 ? -7.395 20.312 3.793 1 87.44 81 LEU B N 1
ATOM 2114 C CA . LEU B 1 81 ? -6.801 19.656 4.957 1 87.44 81 LEU B CA 1
ATOM 2115 C C . LEU B 1 81 ? -6.484 20.672 6.043 1 87.44 81 LEU B C 1
ATOM 2117 O O . LEU B 1 81 ? -6.754 20.438 7.223 1 87.44 81 LEU B O 1
ATOM 2121 N N . VAL B 1 82 ? -5.906 21.75 5.598 1 83.25 82 VAL B N 1
ATOM 2122 C CA . VAL B 1 82 ? -5.551 22.812 6.539 1 83.25 82 VAL B CA 1
ATOM 2123 C C . VAL B 1 82 ? -6.816 23.406 7.16 1 83.25 82 VAL B C 1
ATOM 2125 O O . VAL B 1 82 ? -6.902 23.562 8.383 1 83.25 82 VAL B O 1
ATOM 2128 N N . ARG B 1 83 ? -7.797 23.656 6.344 1 83.5 83 ARG B N 1
ATOM 2129 C CA . ARG B 1 83 ? -9.047 24.234 6.805 1 83.5 83 ARG B CA 1
ATOM 2130 C C . ARG B 1 83 ? -9.742 23.328 7.809 1 83.5 83 ARG B C 1
ATOM 2132 O O . ARG B 1 83 ? -10.305 23.797 8.805 1 83.5 83 ARG B O 1
ATOM 2139 N N . GLU B 1 84 ? -9.625 22.062 7.555 1 81.25 84 GLU B N 1
ATOM 2140 C CA . GLU B 1 84 ? -10.336 21.094 8.383 1 81.25 84 GLU B CA 1
ATOM 2141 C C . GLU B 1 84 ? -9.469 20.625 9.547 1 81.25 84 GLU B C 1
ATOM 2143 O O . GLU B 1 84 ? -9.844 19.703 10.273 1 81.25 84 GLU B O 1
ATOM 2148 N N . ARG B 1 85 ? -8.305 21.156 9.625 1 78.62 85 ARG B N 1
ATOM 2149 C CA . ARG B 1 85 ? -7.406 20.953 10.75 1 78.62 85 ARG B CA 1
ATOM 2150 C C . ARG B 1 85 ? -6.902 19.5 10.789 1 78.62 85 ARG B C 1
ATOM 2152 O O . ARG B 1 85 ? -6.652 18.953 11.859 1 78.62 85 ARG B O 1
ATOM 2159 N N . MET B 1 86 ? -6.836 18.922 9.68 1 79.62 86 MET B N 1
ATOM 2160 C CA . MET B 1 86 ? -6.43 17.516 9.578 1 79.62 86 MET B CA 1
ATOM 2161 C C . MET B 1 86 ? -4.91 17.391 9.5 1 79.62 86 MET B C 1
ATOM 2163 O O . MET B 1 86 ? -4.387 16.328 9.172 1 79.62 86 MET B O 1
ATOM 2167 N N . SER B 1 87 ? -4.277 18.484 9.922 1 79.56 87 SER B N 1
ATOM 2168 C CA . SER B 1 87 ? -2.816 18.469 9.875 1 79.56 87 SER B CA 1
ATOM 2169 C C . SER B 1 87 ? -2.23 17.875 11.156 1 79.56 87 SER B C 1
ATOM 2171 O O . SER B 1 87 ? -1.032 17.594 11.219 1 79.56 87 SER B O 1
ATOM 2173 N N . VAL B 1 88 ? -3.088 17.719 12.172 1 85.5 88 VAL B N 1
ATOM 2174 C CA . VAL B 1 88 ? -2.59 17.125 13.406 1 85.5 88 VAL B CA 1
ATOM 2175 C C . VAL B 1 88 ? -2.611 15.609 13.312 1 85.5 88 VAL B C 1
ATOM 2177 O O . VAL B 1 88 ? -3.656 14.977 13.508 1 85.5 88 VAL B O 1
ATOM 2180 N N . MET B 1 89 ? -1.461 15.086 12.992 1 91.19 89 MET B N 1
ATOM 2181 C CA . MET B 1 89 ? -1.34 13.648 12.742 1 91.19 89 MET B CA 1
ATOM 2182 C C . MET B 1 89 ? 0.028 13.141 13.18 1 91.19 89 MET B C 1
ATOM 2184 O O . MET B 1 89 ? 0.955 13.922 13.391 1 91.19 89 MET B O 1
ATOM 2188 N N . GLU B 1 90 ? 0.059 11.922 13.43 1 93.56 90 GLU B N 1
ATOM 2189 C CA . GLU B 1 90 ? 1.286 11.172 13.68 1 93.56 90 GLU B CA 1
ATOM 2190 C C . GLU B 1 90 ? 1.379 9.945 12.773 1 93.56 90 GLU B C 1
ATOM 2192 O O . GLU B 1 90 ? 0.51 9.07 12.805 1 93.56 90 GLU B O 1
ATOM 2197 N N . PHE B 1 91 ? 2.354 9.961 11.953 1 96.25 91 PHE B N 1
ATOM 2198 C CA . PHE B 1 91 ? 2.678 8.773 11.172 1 96.25 91 PHE B CA 1
ATOM 2199 C C . PHE B 1 91 ? 3.807 7.988 11.828 1 96.25 91 PHE B C 1
ATOM 2201 O O . PHE B 1 91 ? 4.984 8.289 11.617 1 96.25 91 PHE B O 1
ATOM 2208 N N . ALA B 1 92 ? 3.469 7.016 12.648 1 95.94 92 ALA B N 1
ATOM 2209 C CA . ALA B 1 92 ? 4.449 6.16 13.312 1 95.94 92 ALA B CA 1
ATOM 2210 C C . ALA B 1 92 ? 4.996 5.105 12.352 1 95.94 92 ALA B C 1
ATOM 2212 O O . ALA B 1 92 ? 4.484 3.986 12.289 1 95.94 92 ALA B O 1
ATOM 2213 N N . MET B 1 93 ? 6.074 5.457 11.68 1 97.38 93 MET B N 1
ATOM 2214 C CA . MET B 1 93 ? 6.645 4.629 10.617 1 97.38 93 MET B CA 1
ATOM 2215 C C . MET B 1 93 ? 7.434 3.463 11.203 1 97.38 93 MET B C 1
ATOM 2217 O O . MET B 1 93 ? 8.164 3.633 12.188 1 97.38 93 MET B O 1
ATOM 2221 N N . ASP B 1 94 ? 7.293 2.33 10.656 1 97.38 94 ASP B N 1
ATOM 2222 C CA . ASP B 1 94 ? 8.125 1.196 11.039 1 97.38 94 ASP B CA 1
ATOM 2223 C C . ASP B 1 94 ? 8.875 0.63 9.836 1 97.38 94 ASP B C 1
ATOM 2225 O O . ASP B 1 94 ? 9.688 -0.284 9.984 1 97.38 94 ASP B O 1
ATOM 2229 N N . ARG B 1 95 ? 8.648 1.188 8.656 1 97.94 95 ARG B N 1
ATOM 2230 C CA . ARG B 1 95 ? 9.422 0.827 7.469 1 97.94 95 ARG B CA 1
ATOM 2231 C C . ARG B 1 95 ? 9.625 2.033 6.559 1 97.94 95 ARG B C 1
ATOM 2233 O O . ARG B 1 95 ? 8.711 2.832 6.367 1 97.94 95 ARG B O 1
ATOM 2240 N N . LEU B 1 96 ? 10.734 2.182 6.047 1 98.5 96 LEU B N 1
ATOM 2241 C CA . LEU B 1 96 ? 11.125 3.193 5.074 1 98.5 96 LEU B CA 1
ATOM 2242 C C . LEU B 1 96 ? 12.047 2.598 4.012 1 98.5 96 LEU B C 1
ATOM 2244 O O . LEU B 1 96 ? 13.039 1.946 4.344 1 98.5 96 LEU B O 1
ATOM 2248 N N . LEU B 1 97 ? 11.648 2.727 2.766 1 98.12 97 LEU B N 1
ATOM 2249 C CA . LEU B 1 97 ? 12.469 2.289 1.646 1 98.12 97 LEU B CA 1
ATOM 2250 C C . LEU B 1 97 ? 12.82 3.465 0.741 1 98.12 97 LEU B C 1
ATOM 2252 O O . LEU B 1 97 ? 12.031 4.395 0.587 1 98.12 97 LEU B O 1
ATOM 2256 N N . VAL B 1 98 ? 13.977 3.361 0.178 1 97.44 98 VAL B N 1
ATOM 2257 C CA . VAL B 1 98 ? 14.414 4.422 -0.725 1 97.44 98 VAL B CA 1
ATOM 2258 C C . VAL B 1 98 ? 14.984 3.812 -2.004 1 97.44 98 VAL B C 1
ATOM 2260 O O . VAL B 1 98 ? 15.789 2.877 -1.947 1 97.44 98 VAL B O 1
ATOM 2263 N N . ASP B 1 99 ? 14.469 4.215 -3.08 1 96.19 99 ASP B N 1
ATOM 2264 C CA . ASP B 1 99 ? 14.969 3.975 -4.43 1 96.19 99 ASP B CA 1
ATOM 2265 C C . ASP B 1 99 ? 15.438 5.277 -5.078 1 96.19 99 ASP B C 1
ATOM 2267 O O . ASP B 1 99 ? 15.375 6.34 -4.461 1 96.19 99 ASP B O 1
ATOM 2271 N N . ASP B 1 100 ? 15.914 5.199 -6.316 1 95 100 ASP B N 1
ATOM 2272 C CA . ASP B 1 100 ? 16.484 6.363 -6.996 1 95 100 ASP B CA 1
ATOM 2273 C C . ASP B 1 100 ? 15.406 7.41 -7.277 1 95 100 ASP B C 1
ATOM 2275 O O . ASP B 1 100 ? 15.711 8.594 -7.418 1 95 100 ASP B O 1
ATOM 2279 N N . ASP B 1 101 ? 14.148 6.957 -7.312 1 97.31 101 ASP B N 1
ATOM 2280 C CA . ASP B 1 101 ? 13.148 7.926 -7.746 1 97.31 101 ASP B CA 1
ATOM 2281 C C . ASP B 1 101 ? 11.914 7.883 -6.852 1 97.31 101 ASP B C 1
ATOM 2283 O O . ASP B 1 101 ? 10.844 8.367 -7.23 1 97.31 101 ASP B O 1
ATOM 2287 N N . CYS B 1 102 ? 12.125 7.215 -5.73 1 98.62 102 CYS B N 1
ATOM 2288 C CA . CYS B 1 102 ? 10.93 7.07 -4.91 1 98.62 102 CYS B CA 1
ATOM 2289 C C . CYS B 1 102 ? 11.297 6.73 -3.469 1 98.62 102 CYS B C 1
ATOM 2291 O O . CYS B 1 102 ? 12.266 6.004 -3.225 1 98.62 102 CYS B O 1
ATOM 2293 N N . VAL B 1 103 ? 10.578 7.242 -2.514 1 98.69 103 VAL B N 1
ATOM 2294 C CA . VAL B 1 103 ? 10.602 6.82 -1.118 1 98.69 103 VAL B CA 1
ATOM 2295 C C . VAL B 1 103 ? 9.297 6.109 -0.77 1 98.69 103 VAL B C 1
ATOM 2297 O O . VAL B 1 103 ? 8.219 6.531 -1.196 1 98.69 103 VAL B O 1
ATOM 2300 N N . VAL B 1 104 ? 9.398 5.051 -0.09 1 98.88 104 VAL B N 1
ATOM 2301 C CA . VAL B 1 104 ? 8.234 4.367 0.453 1 98.88 104 VAL B CA 1
ATOM 2302 C C . VAL B 1 104 ? 8.211 4.516 1.973 1 98.88 104 VAL B C 1
ATOM 2304 O O . VAL B 1 104 ? 9.195 4.215 2.648 1 98.88 104 VAL B O 1
ATOM 2307 N N . THR B 1 105 ? 7.105 5 2.48 1 98.69 105 THR B N 1
ATOM 2308 C CA . THR B 1 105 ? 6.883 5.066 3.922 1 98.69 105 THR B CA 1
ATOM 2309 C C . THR B 1 105 ? 5.699 4.195 4.328 1 98.69 105 THR B C 1
ATOM 2311 O O . THR B 1 105 ? 4.691 4.141 3.619 1 98.69 105 THR B O 1
ATOM 2314 N N . GLU B 1 106 ? 5.879 3.488 5.398 1 98.62 106 GLU B N 1
ATOM 2315 C CA . GLU B 1 106 ? 4.852 2.582 5.895 1 98.62 106 GLU B CA 1
ATOM 2316 C C . GLU B 1 106 ? 4.797 2.588 7.418 1 98.62 106 GLU B C 1
ATOM 2318 O O . GLU B 1 106 ? 5.836 2.658 8.078 1 98.62 106 GLU B O 1
ATOM 2323 N N . GLY B 1 107 ? 3.59 2.568 7.949 1 98.12 107 GLY B N 1
ATOM 2324 C CA . GLY B 1 107 ? 3.373 2.551 9.383 1 98.12 107 GLY B CA 1
ATOM 2325 C C . GLY B 1 107 ? 1.939 2.857 9.773 1 98.12 107 GLY B C 1
ATOM 2326 O O . GLY B 1 107 ? 1.031 2.77 8.945 1 98.12 107 GLY B O 1
ATOM 2327 N N . PHE B 1 108 ? 1.793 3.113 11.047 1 97.56 108 PHE B N 1
ATOM 2328 C CA . PHE B 1 108 ? 0.469 3.463 11.547 1 97.56 108 PHE B CA 1
ATOM 2329 C C . PHE B 1 108 ? 0.276 4.977 11.562 1 97.56 108 PHE B C 1
ATOM 2331 O O . PHE B 1 108 ? 1.116 5.707 12.086 1 97.56 108 PHE B O 1
ATOM 2338 N N . LEU B 1 109 ? -0.747 5.406 10.969 1 96.69 109 LEU B N 1
ATOM 2339 C CA . LEU B 1 109 ? -1.143 6.809 10.953 1 96.69 109 LEU B CA 1
ATOM 2340 C C . LEU B 1 109 ? -2.227 7.078 11.992 1 96.69 109 LEU B C 1
ATOM 2342 O O . LEU B 1 109 ? -3.275 6.43 11.984 1 96.69 109 LEU B O 1
ATOM 2346 N N . LYS B 1 110 ? -1.965 7.953 12.867 1 95.44 110 LYS B N 1
ATOM 2347 C CA . LYS B 1 110 ? -2.924 8.492 13.828 1 95.44 110 LYS B CA 1
ATOM 2348 C C . LYS B 1 110 ? -3.357 9.898 13.445 1 95.44 110 LYS B C 1
ATOM 2350 O O . LYS B 1 110 ? -2.518 10.781 13.25 1 95.44 110 LYS B O 1
ATOM 2355 N N . GLN B 1 111 ? -4.602 10.07 13.438 1 93.75 111 GLN B N 1
ATOM 2356 C CA . GLN B 1 111 ? -5.09 11.391 13.047 1 93.75 111 GLN B CA 1
ATOM 2357 C C . GLN B 1 111 ? -6.402 11.719 13.758 1 93.75 111 GLN B C 1
ATOM 2359 O O . GLN B 1 111 ? -7.238 10.836 13.961 1 93.75 111 GLN B O 1
ATOM 2364 N N . ILE B 1 112 ? -6.586 12.938 14.125 1 92.5 112 ILE B N 1
ATOM 2365 C CA . ILE B 1 112 ? -7.805 13.383 14.789 1 92.5 112 ILE B CA 1
ATOM 2366 C C . ILE B 1 112 ? -8.742 14.016 13.766 1 92.5 112 ILE B C 1
ATOM 2368 O O . ILE B 1 112 ? -8.32 14.852 12.961 1 92.5 112 ILE B O 1
ATOM 2372 N N . TYR B 1 113 ? -9.961 13.609 13.766 1 92.38 113 TYR B N 1
ATOM 2373 C CA . TYR B 1 113 ? -11.016 14.148 12.906 1 92.38 113 TYR B CA 1
ATOM 2374 C C . TYR B 1 113 ? -12.18 14.672 13.742 1 92.38 113 TYR B C 1
ATOM 2376 O O . TYR B 1 113 ? -12.594 14.031 14.711 1 92.38 113 TYR B O 1
ATOM 2384 N N . PRO B 1 114 ? -12.625 15.828 13.32 1 93 114 PRO B N 1
ATOM 2385 C CA . PRO B 1 114 ? -13.953 16.141 13.844 1 93 114 PRO B CA 1
ATOM 2386 C C . PRO B 1 114 ? -15 15.094 13.484 1 93 114 PRO B C 1
ATOM 2388 O O . PRO B 1 114 ? -14.969 14.539 12.391 1 93 114 PRO B O 1
ATOM 2391 N N . GLY B 1 115 ? -15.906 14.859 14.453 1 94.38 115 GLY B N 1
ATOM 2392 C CA . GLY B 1 115 ? -16.922 13.828 14.258 1 94.38 115 GLY B CA 1
ATOM 2393 C C . GLY B 1 115 ? -17.688 13.984 12.961 1 94.38 115 GLY B C 1
ATOM 2394 O O . GLY B 1 115 ? -17.875 13.008 12.227 1 94.38 115 GLY B O 1
ATOM 2395 N N . ALA B 1 116 ? -18.047 15.18 12.625 1 93.81 116 ALA B N 1
ATOM 2396 C CA . ALA B 1 116 ? -18.828 15.445 11.414 1 93.81 116 ALA B CA 1
ATOM 2397 C C . ALA B 1 116 ? -18.031 15.102 10.164 1 93.81 116 ALA B C 1
ATOM 2399 O O . ALA B 1 116 ? -18.562 14.539 9.211 1 93.81 116 ALA B O 1
ATOM 2400 N N . VAL B 1 117 ? -16.812 15.422 10.211 1 92.5 117 VAL B N 1
ATOM 2401 C CA . VAL B 1 117 ? -15.93 15.125 9.078 1 92.5 117 VAL B CA 1
ATOM 2402 C C . VAL B 1 117 ? -15.734 13.617 8.953 1 92.5 117 VAL B C 1
ATOM 2404 O O . VAL B 1 117 ? -15.883 13.055 7.867 1 92.5 117 VAL B O 1
ATOM 2407 N N . ALA B 1 118 ? -15.484 12.945 10.039 1 93.81 118 ALA B N 1
ATOM 2408 C CA . ALA B 1 118 ? -15.305 11.492 10.039 1 93.81 118 ALA B CA 1
ATOM 2409 C C . ALA B 1 118 ? -16.547 10.789 9.516 1 93.81 118 ALA B C 1
ATOM 2411 O O . ALA B 1 118 ? -16.453 9.836 8.734 1 93.81 118 ALA B O 1
ATOM 2412 N N . LYS B 1 119 ? -17.703 11.305 9.914 1 95.12 119 LYS B N 1
ATOM 2413 C CA . LYS B 1 119 ? -18.953 10.734 9.438 1 95.12 119 LYS B CA 1
ATOM 2414 C C . LYS B 1 119 ? -19.078 10.891 7.922 1 95.12 119 LYS B C 1
ATOM 2416 O O . LYS B 1 119 ? -19.484 9.961 7.227 1 95.12 119 LYS B O 1
ATOM 2421 N N . SER B 1 120 ? -18.703 12.062 7.469 1 91.94 120 SER B N 1
ATOM 2422 C CA . SER B 1 120 ? -18.812 12.336 6.039 1 91.94 120 SER B CA 1
ATOM 2423 C C . SER B 1 120 ? -17.875 11.453 5.23 1 91.94 120 SER B C 1
ATOM 2425 O O . SER B 1 120 ? -18.125 11.195 4.047 1 91.94 120 SER B O 1
ATOM 2427 N N . MET B 1 121 ? -16.844 10.961 5.84 1 88.31 121 MET B N 1
ATOM 2428 C CA . MET B 1 121 ? -15.891 10.062 5.199 1 88.31 121 MET B CA 1
ATOM 2429 C C . MET B 1 121 ? -16.406 8.625 5.215 1 88.31 121 MET B C 1
ATOM 2431 O O . MET B 1 121 ? -15.789 7.734 4.629 1 88.31 121 MET B O 1
ATOM 2435 N N . GLY B 1 122 ? -17.469 8.414 5.957 1 89.69 122 GLY B N 1
ATOM 2436 C CA . GLY B 1 122 ? -18.094 7.105 5.934 1 89.69 122 GLY B CA 1
ATOM 2437 C C . GLY B 1 122 ? -17.797 6.277 7.168 1 89.69 122 GLY B C 1
ATOM 2438 O O . GLY B 1 122 ? -18.141 5.09 7.219 1 89.69 122 GLY B O 1
ATOM 2439 N N . PHE B 1 123 ? -17.203 6.816 8.133 1 92.56 123 PHE B N 1
ATOM 2440 C CA . PHE B 1 123 ? -16.859 6.062 9.336 1 92.56 123 PHE B CA 1
ATOM 2441 C C . PHE B 1 123 ? -18.047 6.012 10.289 1 92.56 123 PHE B C 1
ATOM 2443 O O . PHE B 1 123 ? -18.969 6.836 10.203 1 92.56 123 PHE B O 1
ATOM 2450 N N . ALA B 1 124 ? -18.078 4.98 11.141 1 91.94 124 ALA B N 1
ATOM 2451 C CA . ALA B 1 124 ? -19.141 4.797 12.133 1 91.94 124 ALA B CA 1
ATOM 2452 C C . ALA B 1 124 ? -18.969 5.77 13.297 1 91.94 124 ALA B C 1
ATOM 2454 O O . ALA B 1 124 ? -18.234 5.488 14.25 1 91.94 124 ALA B O 1
ATOM 2455 N N . ILE B 1 125 ? -19.594 6.855 13.203 1 96.19 125 ILE B N 1
ATOM 2456 C CA . ILE B 1 125 ? -19.469 7.926 14.188 1 96.19 125 ILE B CA 1
ATOM 2457 C C . ILE B 1 125 ? -20.812 8.117 14.906 1 96.19 125 ILE B C 1
ATOM 2459 O O . ILE B 1 125 ? -21.844 8.289 14.258 1 96.19 125 ILE B O 1
ATOM 2463 N N . GLU B 1 126 ? -20.828 8.094 16.203 1 94.75 126 GLU B N 1
ATOM 2464 C CA . GLU B 1 126 ? -22.047 8.188 16.984 1 94.75 126 GLU B CA 1
ATOM 2465 C C . GLU B 1 126 ? -22.328 9.625 17.422 1 94.75 126 GLU B C 1
ATOM 2467 O O . GLU B 1 126 ? -23.484 10.062 17.438 1 94.75 126 GLU B O 1
ATOM 2472 N N . ASP B 1 127 ? -21.344 10.32 17.812 1 96.94 127 ASP B N 1
ATOM 2473 C CA . ASP B 1 127 ? -21.438 11.695 18.297 1 96.94 127 ASP B CA 1
ATOM 2474 C C . ASP B 1 127 ? -20.75 12.672 17.359 1 96.94 127 ASP B C 1
ATOM 2476 O O . ASP B 1 127 ? -19.531 12.82 17.391 1 96.94 127 ASP B O 1
ATOM 2480 N N . LEU B 1 128 ? -21.484 13.453 16.609 1 95.75 128 LEU B N 1
ATOM 2481 C CA . LEU B 1 128 ? -20.969 14.336 15.57 1 95.75 128 LEU B CA 1
ATOM 2482 C C . LEU B 1 128 ? -20.219 15.516 16.172 1 95.75 128 LEU B C 1
ATOM 2484 O O . LEU B 1 128 ? -19.422 16.156 15.484 1 95.75 128 LEU B O 1
ATOM 2488 N N . SER B 1 129 ? -20.547 15.805 17.375 1 94.56 129 SER B N 1
ATOM 2489 C CA . SER B 1 129 ? -19.984 17 17.984 1 94.56 129 SER B CA 1
ATOM 2490 C C . SER B 1 129 ? -18.641 16.688 18.656 1 94.56 129 SER B C 1
ATOM 2492 O O . SER B 1 129 ? -17.922 17.609 19.047 1 94.56 129 SER B O 1
ATOM 2494 N N . ALA B 1 130 ? -18.312 15.445 18.734 1 95.06 130 ALA B N 1
ATOM 2495 C CA . ALA B 1 130 ? -17.062 15.039 19.375 1 95.06 130 ALA B CA 1
ATOM 2496 C C . ALA B 1 130 ? -15.922 14.977 18.375 1 95.06 130 ALA B C 1
ATOM 2498 O O . ALA B 1 130 ? -16.141 15.141 17.172 1 95.06 130 ALA B O 1
ATOM 2499 N N . ASP B 1 131 ? -14.719 14.828 18.891 1 94.06 131 ASP B N 1
ATOM 2500 C CA . ASP B 1 131 ? -13.531 14.539 18.094 1 94.06 131 ASP B CA 1
ATOM 2501 C C . ASP B 1 131 ? -13.141 13.07 18.203 1 94.06 131 ASP B C 1
ATOM 2503 O O . ASP B 1 131 ? -13.352 12.445 19.25 1 94.06 131 ASP B O 1
ATOM 2507 N N . TYR B 1 132 ? -12.609 12.578 17.156 1 95 132 TYR B N 1
ATOM 2508 C CA . TYR B 1 132 ? -12.258 11.164 17.125 1 95 132 TYR B CA 1
ATOM 2509 C C . TYR B 1 132 ? -10.82 10.961 16.672 1 95 132 TYR B C 1
ATOM 2511 O O . TYR B 1 132 ? -10.344 11.641 15.766 1 95 132 TYR B O 1
ATOM 2519 N N . LEU B 1 133 ? -10.133 10.055 17.375 1 95.25 133 LEU B N 1
ATOM 2520 C CA . LEU B 1 133 ? -8.836 9.555 16.922 1 95.25 133 LEU B CA 1
ATOM 2521 C C . LEU B 1 133 ? -9.016 8.344 16.016 1 95.25 133 LEU B C 1
ATOM 2523 O O . LEU B 1 133 ? -9.547 7.316 16.438 1 95.25 133 LEU B O 1
ATOM 2527 N N . LEU B 1 134 ? -8.578 8.523 14.805 1 95.5 134 LEU B N 1
ATOM 2528 C CA . LEU B 1 134 ? -8.555 7.398 13.883 1 95.5 134 LEU B CA 1
ATOM 2529 C C . LEU B 1 134 ? -7.129 6.887 13.688 1 95.5 134 LEU B C 1
ATOM 2531 O O . LEU B 1 134 ? -6.191 7.676 13.555 1 95.5 134 LEU B O 1
ATOM 2535 N N . VAL B 1 135 ? -6.973 5.574 13.719 1 96.38 135 VAL B N 1
ATOM 2536 C CA . VAL B 1 135 ? -5.688 4.93 13.461 1 96.38 135 VAL B CA 1
ATOM 2537 C C . VAL B 1 135 ? -5.809 3.996 12.266 1 96.38 135 VAL B C 1
ATOM 2539 O O . VAL B 1 135 ? -6.754 3.211 12.172 1 96.38 135 VAL B O 1
ATOM 2542 N N . PHE B 1 136 ? -4.82 4.109 11.336 1 96.38 136 PHE B N 1
ATOM 2543 C CA . PHE B 1 136 ? -4.734 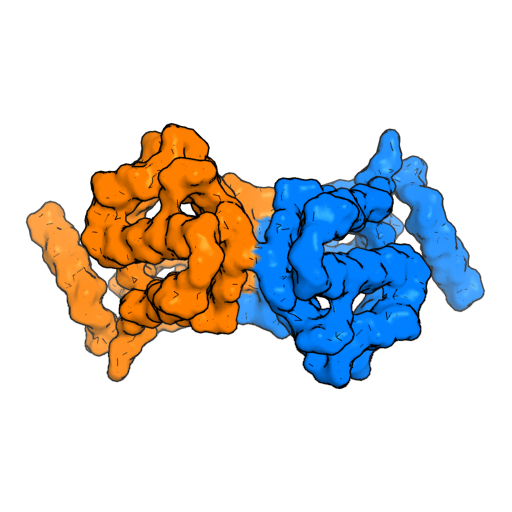3.309 10.125 1 96.38 136 PHE B CA 1
ATOM 2544 C C . PHE B 1 136 ? -3.334 2.73 9.961 1 96.38 136 PHE B C 1
ATOM 2546 O O . PHE B 1 136 ? -2.346 3.363 10.336 1 96.38 136 PHE B O 1
ATOM 2553 N N . ARG B 1 137 ? -3.285 1.497 9.445 1 98 137 ARG B N 1
ATOM 2554 C CA . ARG B 1 137 ? -2.035 1.124 8.789 1 98 137 ARG B CA 1
ATOM 2555 C C . ARG B 1 137 ? -1.953 1.714 7.387 1 98 137 ARG B C 1
ATOM 2557 O O . ARG B 1 137 ? -2.881 1.56 6.586 1 98 137 ARG B O 1
ATOM 2564 N N . GLN B 1 138 ? -0.923 2.422 7.066 1 97.81 138 GLN B N 1
ATOM 2565 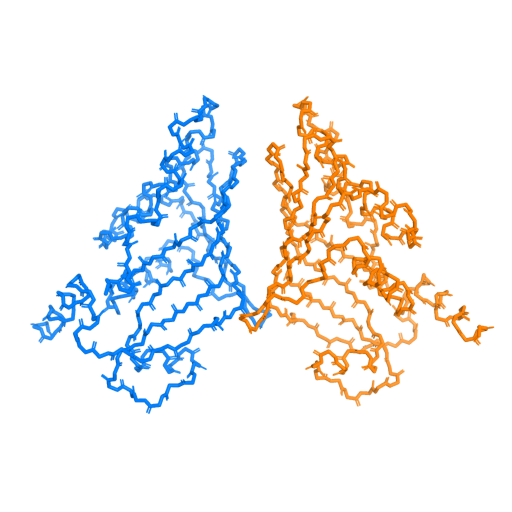C CA . GLN B 1 138 ? -0.841 3.154 5.809 1 97.81 138 GLN B CA 1
ATOM 2566 C C . GLN B 1 138 ? 0.516 2.953 5.141 1 97.81 138 GLN B C 1
ATOM 2568 O O . GLN B 1 138 ? 1.534 2.812 5.82 1 97.81 138 GLN B O 1
ATOM 2573 N N . LEU B 1 139 ? 0.5 2.84 3.85 1 98.75 139 LEU B N 1
ATOM 2574 C CA . LEU B 1 139 ? 1.68 2.84 2.994 1 98.75 139 LEU B CA 1
ATOM 2575 C C . LEU B 1 139 ? 1.595 3.947 1.949 1 98.75 139 LEU B C 1
ATOM 2577 O O . LEU B 1 139 ? 0.558 4.121 1.305 1 98.75 139 LEU B O 1
ATOM 2581 N N . VAL B 1 140 ? 2.666 4.73 1.792 1 98.69 140 VAL B N 1
ATOM 2582 C CA . VAL B 1 140 ? 2.697 5.828 0.828 1 98.69 140 VAL B CA 1
ATOM 2583 C C . VAL B 1 140 ? 3.969 5.742 -0.011 1 98.69 140 VAL B C 1
ATOM 2585 O O . VAL B 1 140 ? 5.066 5.57 0.527 1 98.69 140 VAL B O 1
ATOM 2588 N N . LEU B 1 141 ? 3.812 5.805 -1.293 1 98.88 141 LEU B N 1
ATOM 2589 C CA . LEU B 1 141 ? 4.922 6.004 -2.217 1 98.88 141 LEU B CA 1
ATOM 2590 C C . LEU B 1 141 ? 5.066 7.48 -2.58 1 98.88 141 LEU B C 1
ATOM 2592 O O . LEU B 1 141 ? 4.078 8.148 -2.877 1 98.88 141 LEU B O 1
ATOM 2596 N N . TRP B 1 142 ? 6.273 7.957 -2.512 1 98.81 142 TRP B N 1
ATOM 2597 C CA . TRP B 1 142 ? 6.625 9.336 -2.844 1 98.81 142 TRP B CA 1
ATOM 2598 C C . TRP B 1 142 ? 7.535 9.383 -4.062 1 98.81 142 TRP B C 1
ATOM 2600 O O . TRP B 1 142 ? 8.766 9.43 -3.93 1 98.81 142 TRP B O 1
ATOM 2610 N N . PRO B 1 143 ? 6.953 9.359 -5.273 1 98.81 143 PRO B N 1
ATOM 2611 C CA . PRO B 1 143 ? 7.832 9.547 -6.43 1 98.81 143 PRO B CA 1
ATOM 2612 C C . PRO B 1 143 ? 8.445 10.945 -6.488 1 98.81 143 PRO B C 1
ATOM 2614 O O . PRO B 1 143 ? 7.75 11.938 -6.234 1 98.81 143 PRO B O 1
ATOM 2617 N N . VAL B 1 144 ? 9.688 10.992 -6.758 1 98.75 144 VAL B N 1
ATOM 2618 C CA . VAL B 1 144 ? 10.445 12.234 -6.855 1 98.75 144 VAL B CA 1
ATOM 2619 C C . VAL B 1 144 ? 11.156 12.305 -8.211 1 98.75 144 VAL B C 1
ATOM 2621 O O . VAL B 1 144 ? 11.844 11.359 -8.602 1 98.75 144 VAL B O 1
ATOM 2624 N N . ASP B 1 145 ? 10.984 13.375 -8.914 1 98.38 145 ASP B N 1
ATOM 2625 C CA . ASP B 1 145 ? 11.547 13.469 -10.258 1 98.38 145 ASP B CA 1
ATOM 2626 C C . ASP B 1 145 ? 13.039 13.781 -10.211 1 98.38 145 ASP B C 1
ATOM 2628 O O . ASP B 1 145 ? 13.625 13.867 -9.125 1 98.38 145 ASP B O 1
ATOM 2632 N N . ALA B 1 146 ? 13.664 13.891 -11.344 1 97.12 146 ALA B N 1
ATOM 2633 C CA . ALA B 1 146 ? 15.109 14.039 -11.469 1 97.12 146 ALA B CA 1
ATOM 2634 C C . ALA B 1 146 ? 15.594 15.328 -10.805 1 97.12 146 ALA B C 1
ATOM 2636 O O . ALA B 1 146 ? 16.734 15.398 -10.336 1 97.12 146 ALA B O 1
ATOM 2637 N N . ASP B 1 147 ? 14.734 16.375 -10.703 1 97.38 147 ASP B N 1
ATOM 2638 C CA . ASP B 1 147 ? 15.109 17.656 -10.141 1 97.38 147 ASP B CA 1
ATOM 2639 C C . ASP B 1 147 ? 14.812 17.719 -8.648 1 97.38 147 ASP B C 1
ATOM 2641 O O . ASP B 1 147 ? 15.039 18.75 -8 1 97.38 147 ASP B O 1
ATOM 2645 N N . GLY B 1 148 ? 14.281 16.641 -8.102 1 98.19 148 GLY B N 1
ATOM 2646 C CA . GLY B 1 148 ? 14.055 16.578 -6.664 1 98.19 148 GLY B CA 1
ATOM 2647 C C . GLY B 1 148 ? 12.688 17.062 -6.254 1 98.19 148 GLY B C 1
ATOM 2648 O O . GLY B 1 148 ? 12.469 17.422 -5.094 1 98.19 148 GLY B O 1
ATOM 2649 N N . PHE B 1 149 ? 11.789 17.172 -7.203 1 98.81 149 PHE B N 1
ATOM 2650 C CA . PHE B 1 149 ? 10.422 17.578 -6.891 1 98.81 149 PHE B CA 1
ATOM 2651 C C . PHE B 1 149 ? 9.508 16.359 -6.781 1 98.81 149 PHE B C 1
ATOM 2653 O O . PHE B 1 149 ? 9.633 15.406 -7.551 1 98.81 149 PHE B O 1
ATOM 2660 N N . ILE B 1 150 ? 8.633 16.422 -5.824 1 98.81 150 ILE B N 1
ATOM 2661 C CA . ILE B 1 150 ? 7.684 15.344 -5.586 1 98.81 150 ILE B CA 1
ATOM 2662 C C . ILE B 1 150 ? 6.629 15.328 -6.691 1 98.81 150 ILE B C 1
ATOM 2664 O O . ILE B 1 150 ? 6.035 16.359 -7.004 1 98.81 150 ILE B O 1
ATOM 2668 N N . GLU B 1 151 ? 6.371 14.18 -7.273 1 98.81 151 GLU B N 1
ATOM 2669 C CA . GLU B 1 151 ? 5.445 14.055 -8.391 1 98.81 151 GLU B CA 1
ATOM 2670 C C . GLU B 1 151 ? 4.039 13.695 -7.91 1 98.81 151 GLU B C 1
ATOM 2672 O O . GLU B 1 151 ? 3.094 13.672 -8.695 1 98.81 151 GLU B O 1
ATOM 2677 N N . GLY B 1 152 ? 3.906 13.438 -6.672 1 98.44 152 GLY B N 1
ATOM 2678 C CA . GLY B 1 152 ? 2.66 13.047 -6.035 1 98.44 152 GLY B CA 1
ATOM 2679 C C . GLY B 1 152 ? 2.855 12.039 -4.914 1 98.44 152 GLY B C 1
ATOM 2680 O O . GLY B 1 152 ? 3.986 11.781 -4.496 1 98.44 152 GLY B O 1
ATOM 2681 N N . GLU B 1 153 ? 1.811 11.523 -4.383 1 98.56 153 GLU B N 1
ATOM 2682 C CA . GLU B 1 153 ? 1.743 10.43 -3.414 1 98.56 153 GLU B CA 1
ATOM 2683 C C . GLU B 1 153 ? 0.791 9.336 -3.887 1 98.56 153 GLU B C 1
ATOM 2685 O O . GLU B 1 153 ? -0.335 9.617 -4.301 1 98.56 153 GLU B O 1
ATOM 2690 N N . ASP B 1 154 ? 1.265 8.172 -3.914 1 98.62 154 ASP B N 1
ATOM 2691 C CA . ASP B 1 154 ? 0.417 7 -4.125 1 98.62 154 ASP B CA 1
ATOM 2692 C C . ASP B 1 154 ? 0.208 6.234 -2.822 1 98.62 154 ASP B C 1
ATOM 2694 O O . ASP B 1 154 ? 1.168 5.734 -2.229 1 98.62 154 ASP B O 1
ATOM 2698 N N . SER B 1 155 ? -1.004 6.141 -2.385 1 98.25 155 SER B N 1
ATOM 2699 C CA . SER B 1 155 ? -1.196 5.656 -1.021 1 98.25 155 SER B CA 1
ATOM 2700 C C . SER B 1 155 ? -2.213 4.52 -0.976 1 98.25 155 SER B C 1
ATOM 2702 O O . SER B 1 155 ? -3.094 4.434 -1.834 1 98.25 155 SER B O 1
ATOM 2704 N N . TYR B 1 156 ? -2.025 3.656 -0.075 1 98.44 156 TYR B N 1
ATOM 2705 C CA . TYR B 1 156 ? -2.881 2.547 0.328 1 98.44 156 TYR B CA 1
ATOM 2706 C C . TYR B 1 156 ? -3.059 2.516 1.841 1 98.44 156 TYR B C 1
ATOM 2708 O O . TYR B 1 156 ? -2.197 2.99 2.584 1 98.44 156 TYR B O 1
ATOM 2716 N N . HIS B 1 157 ? -4.152 1.977 2.301 1 97.19 157 HIS B N 1
ATOM 2717 C CA . HIS B 1 157 ? -4.316 1.818 3.742 1 97.19 157 HIS B CA 1
ATOM 2718 C C . HIS B 1 157 ? -5.168 0.598 4.066 1 97.19 157 HIS B C 1
ATOM 2720 O O . HIS B 1 157 ? -5.902 0.1 3.211 1 97.19 157 HIS B O 1
ATOM 2726 N N . SER B 1 158 ? -5.176 0.151 5.277 1 96.12 158 SER B N 1
ATOM 2727 C CA . SER B 1 158 ? -5.859 -1.047 5.754 1 96.12 158 SER B CA 1
ATOM 2728 C C . SER B 1 158 ? -7.328 -0.764 6.051 1 96.12 158 SER B C 1
ATOM 2730 O O . SER B 1 158 ? -8.117 -1.691 6.242 1 96.12 158 SER B O 1
ATOM 2732 N N . GLY B 1 159 ? -7.789 0.438 6.02 1 94.12 159 GLY B N 1
ATOM 2733 C CA . GLY B 1 159 ? -8.945 0.829 6.809 1 94.12 159 GLY B CA 1
ATOM 2734 C C . GLY B 1 159 ? -8.617 1.065 8.266 1 94.12 159 GLY B C 1
ATOM 2735 O O . GLY B 1 159 ? -7.488 0.831 8.703 1 94.12 159 GLY B O 1
ATOM 2736 N N . PRO B 1 160 ? -9.602 1.575 8.969 1 95.44 160 PRO B N 1
ATOM 2737 C CA . PRO B 1 160 ? -9.297 1.95 10.352 1 95.44 160 PRO B CA 1
ATOM 2738 C C . PRO B 1 160 ? -9.039 0.741 11.242 1 95.44 160 PRO B C 1
ATOM 2740 O O . PRO B 1 160 ? -9.844 -0.198 11.266 1 95.44 160 PRO B O 1
ATOM 2743 N N . VAL B 1 161 ? -7.961 0.808 11.898 1 97.12 161 VAL B N 1
ATOM 2744 C CA . VAL B 1 161 ? -7.648 -0.157 12.945 1 97.12 161 VAL B CA 1
ATOM 2745 C C . VAL B 1 161 ? -8.477 0.148 14.195 1 97.12 161 VAL B C 1
ATOM 2747 O O . VAL B 1 161 ? -8.953 -0.767 14.867 1 97.12 161 VAL B O 1
ATOM 2750 N N . SER B 1 162 ? -8.641 1.442 14.453 1 96.69 162 SER B N 1
ATOM 2751 C CA . SER B 1 162 ? -9.453 1.87 15.586 1 96.69 162 SER B CA 1
ATOM 2752 C C . SER B 1 162 ? -10.062 3.25 15.344 1 96.69 162 SER B C 1
ATOM 2754 O O . SER B 1 162 ? -9.492 4.062 14.609 1 96.69 162 SER B O 1
ATOM 2756 N N . ILE B 1 163 ? -11.188 3.473 15.875 1 96.5 163 ILE B N 1
ATOM 2757 C CA . ILE B 1 163 ? -11.883 4.75 15.961 1 96.5 163 ILE B CA 1
ATOM 2758 C C . ILE B 1 163 ? -12.25 5.035 17.422 1 96.5 163 ILE B C 1
ATOM 2760 O O . ILE B 1 163 ? -13.086 4.34 18 1 96.5 163 ILE B O 1
ATOM 2764 N N . THR B 1 164 ? -11.664 6.043 17.953 1 96.38 164 THR B N 1
ATOM 2765 C CA . THR B 1 164 ? -11.828 6.309 19.375 1 96.38 164 THR B CA 1
ATOM 2766 C C . THR B 1 164 ? -12.344 7.727 19.609 1 96.38 164 THR B C 1
ATOM 2768 O O . THR B 1 164 ? -11.742 8.695 19.141 1 96.38 164 THR B O 1
ATOM 2771 N N . LYS B 1 165 ? -13.445 7.824 20.344 1 96.12 165 LYS B N 1
ATOM 2772 C CA . LYS B 1 165 ? -13.945 9.141 20.734 1 96.12 165 LYS B CA 1
ATOM 2773 C C . LYS B 1 165 ? -13.023 9.789 21.766 1 96.12 165 LYS B C 1
ATOM 2775 O O . LYS B 1 165 ? -12.633 9.141 22.75 1 96.12 165 LYS B O 1
ATOM 2780 N N . LEU B 1 166 ? -12.695 11.016 21.516 1 94.69 166 LEU B N 1
ATOM 2781 C CA . LEU B 1 166 ? -11.812 11.734 22.438 1 94.69 166 LEU B CA 1
ATOM 2782 C C . LEU B 1 166 ? -12.609 12.703 23.297 1 94.69 166 LEU B C 1
ATOM 2784 O O . LEU B 1 166 ? -13.633 13.227 22.875 1 94.69 166 LEU B O 1
ATOM 2788 N N . VAL B 1 167 ? -12.117 12.891 24.516 1 92.75 167 VAL B N 1
ATOM 2789 C CA . VAL B 1 167 ? -12.625 13.961 25.359 1 92.75 167 VAL B CA 1
ATOM 2790 C C . VAL B 1 167 ? -11.695 15.164 25.281 1 92.75 167 VAL B C 1
ATOM 2792 O O . VAL B 1 167 ? -10.523 15.031 24.906 1 92.75 167 VAL B O 1
ATOM 2795 N N . PRO B 1 168 ? -12.188 16.359 25.594 1 88.81 168 PRO B N 1
ATOM 2796 C CA . PRO B 1 168 ? -11.406 17.578 25.438 1 88.81 168 PRO B CA 1
ATOM 2797 C C . PRO B 1 168 ? -10.031 17.5 26.094 1 88.81 168 PRO B C 1
ATOM 2799 O O . PRO B 1 168 ? -9.055 18.016 25.562 1 88.81 168 PRO B O 1
ATOM 2802 N N . GLU B 1 169 ? -9.906 16.812 27.172 1 89.62 169 GLU B N 1
ATOM 2803 C CA . GLU B 1 169 ? -8.656 16.734 27.906 1 89.62 169 GLU B CA 1
ATOM 2804 C C . GLU B 1 169 ? -7.625 15.891 27.172 1 89.62 169 GLU B C 1
ATOM 2806 O O . GLU B 1 169 ? -6.426 15.969 27.453 1 89.62 169 GLU B O 1
ATOM 2811 N N . GLU B 1 170 ? -8.062 15.117 26.188 1 90.31 170 GLU B N 1
ATOM 2812 C CA . GLU B 1 170 ? -7.18 14.227 25.453 1 90.31 170 GLU B CA 1
ATOM 2813 C C . GLU B 1 170 ? -6.676 14.891 24.172 1 90.31 170 GLU B C 1
ATOM 2815 O O . GLU B 1 170 ? -5.773 14.367 23.5 1 90.31 170 GLU B O 1
ATOM 2820 N N . LEU B 1 171 ? -7.23 16 23.828 1 89.62 171 LEU B N 1
ATOM 2821 C CA . LEU B 1 171 ? -6.855 16.688 22.594 1 89.62 171 LEU B CA 1
ATOM 2822 C C . LEU B 1 171 ? -5.508 17.391 22.766 1 89.62 171 LEU B C 1
ATOM 2824 O O . LEU B 1 171 ? -5.277 18.094 23.75 1 89.62 171 LEU B O 1
ATOM 2828 N N . PRO B 1 172 ? -4.68 17.172 21.781 1 87.75 172 PRO B N 1
ATOM 2829 C CA . PRO B 1 172 ? -3.416 17.906 21.828 1 87.75 172 PRO B CA 1
ATOM 2830 C C . PRO B 1 172 ? -3.607 19.422 21.703 1 87.75 172 PRO B C 1
ATOM 2832 O O . PRO B 1 172 ? -4.539 19.875 21.031 1 87.75 172 PRO B O 1
ATOM 2835 N N . GLN B 1 173 ? -2.68 20.094 22.344 1 85.62 173 GLN B N 1
ATOM 2836 C CA . GLN B 1 173 ? -2.756 21.547 22.344 1 85.62 173 GLN B CA 1
ATOM 2837 C C . GLN B 1 173 ? -2.785 22.094 20.922 1 85.62 173 GLN B C 1
ATOM 2839 O O . GLN B 1 173 ? -3.525 23.047 20.625 1 85.62 173 GLN B O 1
ATOM 2844 N N . GLU B 1 174 ? -2.012 21.516 20.062 1 83.12 174 GLU B N 1
ATOM 2845 C CA . GLU B 1 174 ? -1.953 21.984 18.688 1 83.12 174 GLU B CA 1
ATOM 2846 C C . GLU B 1 174 ? -3.324 21.906 18.016 1 83.12 174 GLU B C 1
ATOM 2848 O O . GLU B 1 174 ? -3.705 22.797 17.266 1 83.12 174 GLU B O 1
ATOM 2853 N N . TYR B 1 175 ? -3.992 20.906 18.281 1 85.19 175 TYR B N 1
ATOM 2854 C CA . TYR B 1 175 ? -5.328 20.734 17.734 1 85.19 175 TYR B CA 1
ATOM 2855 C C . TYR B 1 175 ? -6.297 21.766 18.312 1 85.19 175 TYR B C 1
ATOM 2857 O O . TYR B 1 175 ? -7.105 22.344 17.578 1 85.19 175 TYR B O 1
ATOM 2865 N N . ARG B 1 176 ? -6.219 22.016 19.594 1 85.44 176 ARG B N 1
ATOM 2866 C CA . ARG B 1 176 ? -7.074 22.984 20.25 1 85.44 176 ARG B CA 1
ATOM 2867 C C . ARG B 1 176 ? -6.836 24.391 19.688 1 85.44 176 ARG B C 1
ATOM 2869 O O . ARG B 1 176 ? -7.785 25.156 19.484 1 85.44 176 ARG B O 1
ATOM 2876 N N . ASP B 1 177 ? -5.559 24.609 19.469 1 83.69 177 ASP B N 1
ATOM 2877 C CA . ASP B 1 177 ? -5.199 25.906 18.922 1 83.69 177 ASP B CA 1
ATOM 2878 C C . ASP B 1 177 ? -5.805 26.109 17.531 1 83.69 177 ASP B C 1
ATOM 2880 O O . ASP B 1 177 ? -6.246 27.219 17.203 1 83.69 177 ASP B O 1
ATOM 2884 N N . LEU B 1 178 ? -5.852 25.109 16.812 1 78.75 178 LEU B N 1
ATOM 2885 C CA . LEU B 1 178 ? -6.418 25.188 15.461 1 78.75 178 LEU B CA 1
ATOM 2886 C C . LEU B 1 178 ? -7.934 25.328 15.516 1 78.75 178 LEU B C 1
ATOM 2888 O O . LEU B 1 178 ? -8.523 26.047 14.695 1 78.75 178 LEU B O 1
ATOM 2892 N N . LYS B 1 179 ? -8.531 24.672 16.453 1 77.31 179 LYS B N 1
ATOM 2893 C CA . LYS B 1 179 ? -9.977 24.734 16.625 1 77.31 179 LYS B CA 1
ATOM 2894 C C . LYS B 1 179 ? -10.406 26.125 17.078 1 77.31 179 LYS B C 1
ATOM 2896 O O . LYS B 1 179 ? -11.445 26.641 16.656 1 77.31 179 LYS B O 1
ATOM 2901 N N . GLY B 1 180 ? -9.711 26.562 18.094 1 67.06 180 GLY B N 1
ATOM 2902 C CA . GLY B 1 180 ? -10.016 27.891 18.594 1 67.06 180 GLY B CA 1
ATOM 2903 C C . GLY B 1 180 ? -9.836 28.984 17.562 1 67.06 180 GLY B C 1
ATOM 2904 O O . GLY B 1 180 ? -10.539 30 17.578 1 67.06 180 GLY B O 1
ATOM 2905 N N . ALA B 1 181 ? -8.938 28.844 16.75 1 60.41 181 ALA B N 1
ATOM 2906 C CA . ALA B 1 181 ? -8.688 29.828 15.711 1 60.41 181 ALA B CA 1
ATOM 2907 C C . ALA B 1 181 ? -9.82 29.859 14.688 1 60.41 181 ALA B C 1
ATOM 2909 O O . ALA B 1 181 ? -10.133 30.906 14.125 1 60.41 181 ALA B O 1
ATOM 2910 N N . SER B 1 182 ? -10.375 28.688 14.398 1 53.97 182 SER B N 1
ATOM 2911 C CA . SER B 1 182 ? -11.445 28.641 13.422 1 53.97 182 SER B CA 1
ATOM 2912 C C . SER B 1 182 ? -12.719 29.297 13.945 1 53.97 182 SER B C 1
ATOM 2914 O O . SER B 1 182 ? -13.539 29.781 13.164 1 53.97 182 SER B O 1
ATOM 2916 N N . SER B 1 183 ? -13.008 29.156 15.25 1 43.53 183 SER B N 1
ATOM 2917 C CA . SER B 1 183 ? -14.164 29.844 15.812 1 43.53 183 SER B CA 1
ATOM 2918 C C . SER B 1 183 ? -14 31.359 15.719 1 43.53 183 SER B C 1
ATOM 2920 O O . SER B 1 183 ? -14.992 32.094 15.781 1 43.53 183 SER B O 1
ATOM 2922 N N . ALA B 1 184 ? -12.844 31.953 15.633 1 42.38 184 ALA B N 1
ATOM 2923 C CA . ALA B 1 184 ? -12.656 33.406 15.562 1 42.38 184 ALA B CA 1
ATOM 2924 C C . ALA B 1 184 ? -12.789 33.906 14.125 1 42.38 184 ALA B C 1
ATOM 2926 O O . ALA B 1 184 ? -12.758 35.094 13.875 1 42.38 184 ALA B O 1
ATOM 2927 N N . LEU B 1 185 ? -12.672 33.062 13.125 1 36.12 185 LEU B N 1
ATOM 2928 C CA . LEU B 1 185 ? -12.859 33.562 11.773 1 36.12 185 LEU B CA 1
ATOM 2929 C C . LEU B 1 185 ? -14.336 33.531 11.375 1 36.12 185 LEU B C 1
ATOM 2931 O O . LEU B 1 185 ? -15.031 32.562 11.68 1 36.12 185 LEU B O 1
#

pLDDT: mean 92.65, std 10.29, range [36.12, 98.88]

Organism: Mycobacteroides abscessus (strain ATCC 19977 / DSM 44196 / CCUG 20993 / CIP 104536 / JCM 13569 / NCTC 13031 / TMC 1543 / L948) (NCBI:txid561007)

Nearest PDB structures (foldseek):
  3hx8-assembly2_C  TM=7.049E-01  e=5.498E-07  Mesorhizobium loti
  5ien-assembly1_A  TM=7.085E-01  e=9.886E-07  synthetic construct
  3fgy-assembly1_B  TM=7.750E-01  e=8.173E-06  Paraburkholderia xenovorans LB400
  3g16-assembly1_B  TM=6.774E-01  e=1.232E-05  Methylibium petroleiphilum PM1
  3gwr-assembly1_A  TM=5.972E-01  e=2.154E-03  Thiobacillus denitrificans ATCC 25259

Solvent-accessible surface area (backbone atoms only — not comparable to full-atom values): 18966 Å² total; per-residue (Å²): 125,75,83,63,54,55,70,46,46,46,45,66,55,51,55,49,40,73,71,48,77,55,65,58,44,36,42,42,44,48,38,52,48,52,39,52,53,26,45,61,67,60,35,61,70,62,40,58,67,43,37,38,88,69,20,44,32,35,37,35,44,82,32,38,70,73,35,43,51,34,54,67,39,40,51,52,51,53,51,49,36,52,74,66,48,53,50,52,39,15,37,50,58,81,47,75,44,58,31,80,44,32,38,38,44,29,30,38,35,37,36,48,35,48,18,54,57,41,38,73,74,66,48,97,62,88,54,55,87,37,38,27,42,37,31,27,46,35,39,38,37,38,38,26,47,98,87,39,22,33,36,34,43,42,34,39,50,14,44,60,58,42,78,40,83,49,54,80,88,55,53,49,66,71,53,51,55,51,53,57,51,54,73,74,100,126,70,82,63,54,56,68,49,44,47,45,65,54,52,54,50,40,73,71,48,76,56,64,58,46,35,42,42,44,47,38,51,50,51,39,54,54,27,47,61,66,60,34,63,69,62,37,57,68,42,37,36,87,69,20,46,31,35,38,37,44,81,31,38,70,74,35,42,51,34,54,68,39,42,49,53,50,54,51,49,36,52,74,66,49,53,48,53,38,15,37,50,60,80,47,77,45,58,29,80,46,31,38,37,43,28,30,39,34,37,36,48,35,51,19,53,59,40,38,73,73,67,49,96,63,88,55,55,88,37,39,28,42,37,30,26,45,37,38,37,37,37,38,26,49,97,88,39,22,33,36,33,42,42,33,38,50,14,42,60,57,45,79,40,83,49,54,80,89,54,53,45,65,70,53,50,54,53,52,56,51,54,73,74,102